Protein AF-A0AA44F718-F1 (afdb_monomer_lite)

Structure (mmCIF, N/CA/C/O backbone):
data_AF-A0AA44F718-F1
#
_entry.id   AF-A0AA44F718-F1
#
loop_
_atom_site.group_PDB
_atom_site.id
_atom_site.type_symbol
_atom_site.label_atom_id
_atom_site.label_alt_id
_atom_site.label_comp_id
_atom_site.label_asym_id
_atom_site.label_entity_id
_atom_site.label_seq_id
_atom_site.pdbx_PDB_ins_code
_atom_site.Cartn_x
_atom_site.Cartn_y
_atom_site.Cartn_z
_atom_site.occupancy
_atom_site.B_iso_or_equiv
_atom_site.auth_seq_id
_atom_site.auth_comp_id
_atom_site.auth_asym_id
_atom_site.auth_atom_id
_atom_site.pdbx_PDB_model_num
ATOM 1 N N . MET A 1 1 ? 58.057 -60.183 -57.163 1.00 52.88 1 MET A N 1
ATOM 2 C CA . MET A 1 1 ? 58.159 -59.423 -55.893 1.00 52.88 1 MET A CA 1
ATOM 3 C C . MET A 1 1 ? 57.718 -57.954 -55.967 1.00 52.88 1 MET A C 1
ATOM 5 O O . MET A 1 1 ? 57.651 -57.333 -54.921 1.00 52.88 1 MET A O 1
ATOM 9 N N . ILE A 1 2 ? 57.367 -57.388 -57.134 1.00 50.00 2 ILE A N 1
ATOM 10 C CA . ILE A 1 2 ? 56.887 -55.987 -57.242 1.00 50.00 2 ILE A CA 1
ATOM 11 C C . ILE A 1 2 ? 55.343 -55.889 -57.224 1.00 50.00 2 ILE A C 1
ATOM 13 O O . ILE A 1 2 ? 54.789 -54.853 -56.870 1.00 50.00 2 ILE A O 1
ATOM 17 N N . SER A 1 3 ? 54.633 -56.990 -57.502 1.00 46.38 3 SER A N 1
ATOM 18 C CA . SER A 1 3 ? 53.160 -57.013 -57.537 1.00 46.38 3 SER A CA 1
ATOM 19 C C . SER A 1 3 ? 52.497 -56.910 -56.154 1.00 46.38 3 SER A C 1
ATOM 21 O O . SER A 1 3 ? 51.424 -56.328 -56.045 1.00 46.38 3 SER A O 1
ATOM 23 N N . ASP A 1 4 ? 53.152 -57.383 -55.087 1.00 48.94 4 ASP A N 1
ATOM 24 C CA . ASP A 1 4 ? 52.598 -57.343 -53.719 1.00 48.94 4 ASP A CA 1
ATOM 25 C C . ASP A 1 4 ? 52.706 -55.964 -53.046 1.00 48.94 4 ASP A C 1
ATOM 27 O O . ASP A 1 4 ? 52.004 -55.673 -52.076 1.00 48.94 4 ASP A O 1
ATOM 31 N N . TYR A 1 5 ? 53.567 -55.077 -53.557 1.00 44.38 5 TYR A N 1
ATOM 32 C CA . TYR A 1 5 ? 53.759 -53.745 -52.975 1.00 44.38 5 TYR A CA 1
ATOM 33 C C . TYR A 1 5 ? 52.725 -52.725 -53.481 1.00 44.38 5 TYR A C 1
ATOM 35 O O . TYR A 1 5 ? 52.326 -51.821 -52.744 1.00 44.38 5 TYR A O 1
ATOM 43 N N . ILE A 1 6 ? 52.223 -52.902 -54.708 1.00 49.44 6 ILE A N 1
ATOM 44 C CA . ILE A 1 6 ? 51.235 -52.000 -55.324 1.00 49.44 6 ILE A CA 1
ATOM 45 C C . ILE A 1 6 ? 49.833 -52.228 -54.733 1.00 49.44 6 ILE A C 1
ATOM 47 O O . ILE A 1 6 ? 49.087 -51.270 -54.514 1.00 49.44 6 ILE A O 1
ATOM 51 N N . GLU A 1 7 ? 49.491 -53.465 -54.360 1.00 48.88 7 GLU A N 1
ATOM 52 C CA . GLU A 1 7 ? 48.188 -53.766 -53.752 1.00 48.88 7 GLU A CA 1
ATOM 53 C C . GLU A 1 7 ? 48.063 -53.231 -52.310 1.00 48.88 7 GLU A C 1
ATOM 55 O O . GLU A 1 7 ? 46.977 -52.838 -51.871 1.00 48.88 7 GLU A O 1
ATOM 60 N N . LYS A 1 8 ? 49.186 -53.115 -51.586 1.00 49.25 8 LYS A N 1
ATOM 61 C CA . LYS A 1 8 ? 49.237 -52.498 -50.249 1.00 49.25 8 LYS A CA 1
ATOM 62 C C . LYS A 1 8 ? 49.121 -50.968 -50.301 1.00 49.25 8 LYS A C 1
ATOM 64 O O . LYS A 1 8 ? 48.473 -50.381 -49.435 1.00 49.25 8 LYS A O 1
ATOM 69 N N . LEU A 1 9 ? 49.663 -50.327 -51.342 1.00 44.81 9 LEU A N 1
ATOM 70 C CA . LEU A 1 9 ? 49.563 -48.875 -51.553 1.00 44.81 9 LEU A CA 1
ATOM 71 C C . LEU A 1 9 ? 48.164 -48.430 -52.019 1.00 44.81 9 LEU A C 1
ATOM 73 O O . LEU A 1 9 ? 47.689 -47.379 -51.588 1.00 44.81 9 LEU A O 1
ATOM 77 N N . MET A 1 10 ? 47.439 -49.250 -52.789 1.00 45.00 10 MET A N 1
ATOM 78 C CA . MET A 1 10 ? 46.055 -48.934 -53.193 1.00 45.00 10 MET A CA 1
ATOM 79 C C . MET A 1 10 ? 44.999 -49.136 -52.089 1.00 45.00 10 MET A C 1
ATOM 81 O O . MET A 1 10 ? 43.896 -48.594 -52.188 1.00 45.00 10 MET A O 1
ATOM 85 N N . ARG A 1 11 ? 45.316 -49.843 -50.993 1.00 48.81 11 ARG A N 1
ATOM 86 C CA . ARG A 1 11 ? 44.441 -49.902 -49.800 1.00 48.81 11 ARG A CA 1
ATOM 87 C C . ARG A 1 11 ? 44.594 -48.682 -48.879 1.00 48.81 11 ARG A C 1
ATOM 89 O O . ARG A 1 11 ? 43.671 -48.386 -48.125 1.00 48.81 11 ARG A O 1
ATOM 96 N N . SER A 1 12 ? 45.695 -47.932 -48.984 1.00 46.41 12 SER A N 1
ATOM 97 C CA . SER A 1 12 ? 45.953 -46.721 -48.183 1.00 46.41 12 SER A CA 1
ATOM 98 C C . SER A 1 12 ? 45.190 -45.486 -48.695 1.00 46.41 12 SER A C 1
ATOM 100 O O . SER A 1 12 ? 44.714 -44.673 -47.906 1.00 46.41 12 SER A O 1
ATOM 102 N N . THR A 1 13 ? 44.950 -45.377 -50.005 1.00 47.47 13 THR A N 1
ATOM 103 C CA . THR A 1 13 ? 44.216 -44.241 -50.595 1.00 47.47 13 THR A CA 1
ATOM 104 C C . THR A 1 13 ? 42.699 -44.314 -50.390 1.00 47.47 13 THR A C 1
ATOM 106 O O . THR A 1 13 ? 42.052 -43.274 -50.253 1.00 47.47 13 THR A O 1
ATOM 109 N N . ARG A 1 14 ? 42.111 -45.516 -50.270 1.00 49.81 14 ARG A N 1
ATOM 110 C CA . ARG A 1 14 ? 40.686 -45.669 -49.900 1.00 49.81 14 ARG A CA 1
ATOM 111 C C . ARG A 1 14 ? 40.399 -45.284 -48.449 1.00 49.81 14 ARG A C 1
ATOM 113 O O . ARG A 1 14 ? 39.320 -44.758 -48.196 1.00 49.81 14 ARG A O 1
ATOM 120 N N . ALA A 1 15 ? 41.348 -45.490 -47.532 1.00 50.75 15 ALA A N 1
ATOM 121 C CA . ALA A 1 15 ? 41.211 -45.071 -46.135 1.00 50.75 15 ALA A CA 1
ATOM 122 C C . ALA A 1 15 ? 41.168 -43.536 -45.993 1.00 50.75 15 ALA A C 1
ATOM 124 O O . ALA A 1 15 ? 40.410 -43.007 -45.185 1.00 50.75 15 ALA A O 1
ATOM 125 N N . ASN A 1 16 ? 41.900 -42.805 -46.840 1.00 53.19 16 ASN A N 1
ATOM 126 C CA . ASN A 1 16 ? 41.889 -41.339 -46.831 1.00 53.19 16 ASN A CA 1
ATOM 127 C C . ASN A 1 16 ? 40.587 -40.747 -47.392 1.00 53.19 16 ASN A C 1
ATOM 129 O O . ASN A 1 16 ? 40.099 -39.740 -46.880 1.00 53.19 16 ASN A O 1
ATOM 133 N N . ALA A 1 17 ? 39.979 -41.388 -48.395 1.00 57.59 17 ALA A N 1
ATOM 134 C CA . ALA A 1 17 ? 38.707 -40.934 -48.957 1.00 57.59 17 ALA A CA 1
ATOM 135 C C . ALA A 1 17 ? 37.531 -41.124 -47.981 1.00 57.59 17 ALA A C 1
ATOM 137 O O . ALA A 1 17 ? 36.651 -40.266 -47.902 1.00 57.59 17 ALA A O 1
ATOM 138 N N . THR A 1 18 ? 37.511 -42.213 -47.206 1.00 58.50 18 THR A N 1
ATOM 139 C CA . THR A 1 18 ? 36.482 -42.441 -46.178 1.00 58.50 18 THR A CA 1
ATOM 140 C C . THR A 1 18 ? 36.640 -41.513 -44.976 1.00 58.50 18 THR A C 1
ATOM 142 O O . THR A 1 18 ? 35.631 -41.003 -44.489 1.00 58.50 18 THR A O 1
ATOM 145 N N . ILE A 1 19 ? 37.872 -41.221 -44.542 1.00 58.16 19 ILE A N 1
ATOM 146 C CA . ILE A 1 19 ? 38.139 -40.261 -43.457 1.00 58.16 19 ILE A CA 1
ATOM 147 C C . ILE A 1 19 ? 37.740 -38.837 -43.873 1.00 58.16 19 ILE A C 1
ATOM 149 O O . ILE A 1 19 ? 37.037 -38.163 -43.122 1.00 58.16 19 ILE A O 1
ATOM 153 N N . ALA A 1 20 ? 3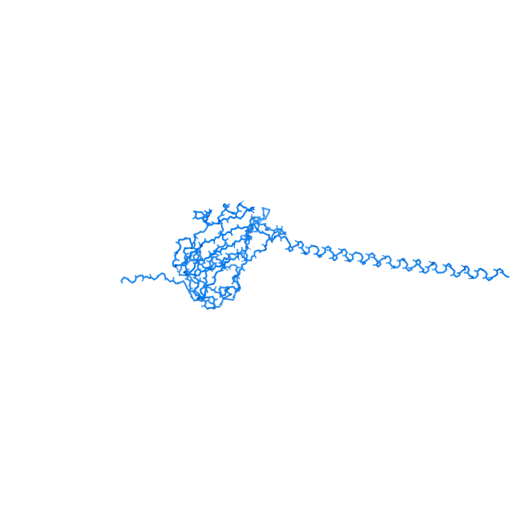8.089 -38.398 -45.088 1.00 60.34 20 ALA A N 1
ATOM 154 C CA . ALA A 1 20 ? 37.687 -37.084 -45.599 1.00 60.34 20 ALA A CA 1
ATOM 155 C C . ALA A 1 20 ? 36.156 -36.939 -45.693 1.00 60.34 20 ALA A C 1
ATOM 157 O O . ALA A 1 20 ? 35.597 -35.902 -45.328 1.00 60.34 20 ALA A O 1
ATOM 158 N N . LYS A 1 21 ? 35.456 -38.006 -46.103 1.00 64.12 21 LYS A N 1
ATOM 159 C CA . LYS A 1 21 ? 33.988 -38.027 -46.175 1.00 64.12 21 LYS A CA 1
ATOM 160 C C . LYS A 1 21 ? 33.345 -37.960 -44.783 1.00 64.12 21 LYS A C 1
ATOM 162 O O . LYS A 1 21 ? 32.369 -37.234 -44.605 1.00 64.12 21 LYS A O 1
ATOM 167 N N . LEU A 1 22 ? 33.925 -38.635 -43.788 1.00 58.09 22 LEU A N 1
ATOM 168 C CA . LEU A 1 22 ? 33.512 -38.556 -42.381 1.00 58.09 22 LEU A CA 1
ATOM 169 C C . LEU A 1 22 ? 33.722 -37.157 -41.788 1.00 58.09 22 LEU A C 1
ATOM 171 O O . LEU A 1 22 ? 32.810 -36.627 -41.160 1.00 58.09 22 LEU A O 1
ATOM 175 N N . ILE A 1 23 ? 34.871 -36.525 -42.039 1.00 59.72 23 ILE A N 1
ATOM 176 C CA . ILE A 1 23 ? 35.158 -35.161 -41.565 1.00 59.72 23 ILE A CA 1
ATOM 177 C C . ILE A 1 23 ? 34.168 -34.160 -42.181 1.00 59.72 23 ILE A C 1
ATOM 179 O O . ILE A 1 23 ? 33.537 -33.401 -41.444 1.00 59.72 23 ILE A O 1
ATOM 183 N N . SER A 1 24 ? 33.919 -34.245 -43.495 1.00 65.50 24 SER A N 1
ATOM 184 C CA . SER A 1 24 ? 32.945 -33.379 -44.183 1.00 65.50 24 SER A CA 1
ATOM 185 C C . SER A 1 24 ? 31.500 -33.548 -43.684 1.00 65.50 24 SER A C 1
ATOM 187 O O . SER A 1 24 ? 30.705 -32.613 -43.753 1.00 65.50 24 SER A O 1
ATOM 189 N N . ALA A 1 25 ? 31.150 -34.720 -43.140 1.00 66.00 25 ALA A N 1
ATOM 190 C CA . ALA A 1 25 ? 29.832 -34.985 -42.561 1.00 66.00 25 ALA A CA 1
ATOM 191 C C . ALA A 1 25 ? 29.707 -34.504 -41.101 1.00 66.00 25 ALA A C 1
ATOM 193 O O . ALA A 1 25 ? 28.606 -34.191 -40.643 1.00 66.00 25 ALA A O 1
ATOM 19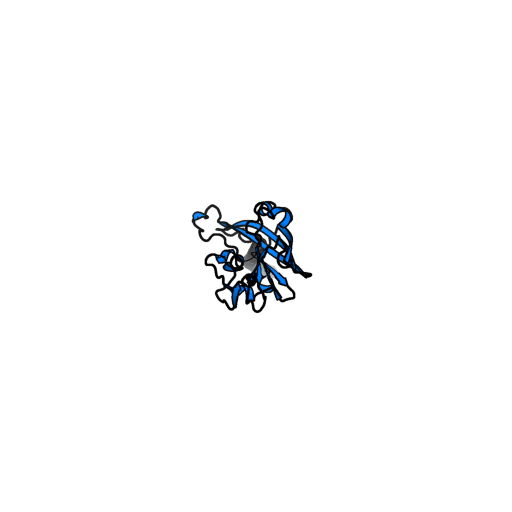4 N N . ILE A 1 26 ? 30.821 -34.418 -40.366 1.00 60.59 26 ILE A N 1
ATOM 195 C CA . ILE A 1 26 ? 30.858 -34.016 -38.952 1.00 60.59 26 ILE A CA 1
ATOM 196 C C . ILE A 1 26 ? 30.905 -32.487 -38.794 1.00 60.59 26 ILE A C 1
ATOM 198 O O . ILE A 1 26 ? 30.275 -31.949 -37.881 1.00 60.59 26 ILE A O 1
ATOM 202 N N . GLU A 1 27 ? 31.576 -31.762 -39.692 1.00 68.50 27 GLU A N 1
ATOM 203 C CA . GLU A 1 27 ? 31.629 -30.290 -39.678 1.00 68.50 27 GLU A CA 1
ATOM 204 C C . GLU A 1 27 ? 30.251 -29.596 -39.618 1.00 68.50 27 GLU A C 1
ATOM 206 O O . GLU A 1 27 ? 30.055 -28.753 -38.730 1.00 68.50 27 GLU A O 1
ATOM 211 N N . PRO A 1 28 ? 29.246 -29.951 -40.449 1.00 70.69 28 PRO A N 1
ATOM 212 C CA . PRO A 1 28 ? 27.923 -29.335 -40.361 1.00 70.69 28 PRO A CA 1
ATOM 213 C C . PRO A 1 28 ? 27.191 -29.703 -39.062 1.00 70.69 28 PRO A C 1
ATOM 215 O O . PRO A 1 28 ? 26.419 -28.892 -38.544 1.00 70.69 28 PRO A O 1
ATOM 218 N N . LEU A 1 29 ? 27.450 -30.883 -38.484 1.00 60.12 29 LEU A N 1
ATOM 219 C CA . LEU A 1 29 ? 26.890 -31.287 -37.188 1.00 60.12 29 LEU A CA 1
ATOM 220 C C . LEU A 1 29 ? 27.490 -30.469 -36.037 1.00 60.12 29 LEU A C 1
ATOM 222 O O . LEU A 1 29 ? 26.741 -29.956 -35.202 1.00 60.12 29 LEU A O 1
ATOM 226 N N . ILE A 1 30 ? 28.811 -30.268 -36.020 1.00 62.75 30 ILE A N 1
ATOM 227 C CA . ILE A 1 30 ? 29.494 -29.422 -35.029 1.00 62.75 30 ILE A CA 1
ATOM 228 C C . ILE A 1 30 ? 29.022 -27.968 -35.151 1.00 62.75 30 ILE A C 1
ATOM 230 O O . ILE A 1 30 ? 28.702 -27.340 -34.135 1.00 62.75 30 ILE A O 1
ATOM 234 N N . ALA A 1 31 ? 28.902 -27.441 -36.373 1.00 64.69 31 ALA A N 1
ATOM 235 C CA . ALA A 1 31 ? 28.378 -26.097 -36.615 1.00 64.69 31 ALA A CA 1
ATOM 236 C C . ALA A 1 31 ? 26.935 -25.946 -36.099 1.00 64.69 31 ALA A C 1
ATOM 238 O O . ALA A 1 31 ? 26.623 -24.970 -35.411 1.00 64.69 31 ALA A O 1
ATOM 239 N N . LYS A 1 32 ? 26.074 -26.945 -36.332 1.00 65.44 32 LYS A N 1
ATOM 240 C CA . LYS A 1 32 ? 24.676 -26.962 -35.866 1.00 65.44 32 LYS A CA 1
ATOM 241 C C . LYS A 1 32 ? 24.567 -27.057 -34.339 1.00 65.44 32 LYS A C 1
ATOM 243 O O . LYS A 1 32 ? 23.725 -26.381 -33.748 1.00 65.44 32 LYS A O 1
ATOM 248 N N . ILE A 1 33 ? 25.440 -27.824 -33.680 1.00 61.47 33 ILE A N 1
ATOM 249 C CA . ILE A 1 33 ? 25.517 -27.908 -32.209 1.00 61.47 33 ILE A CA 1
ATOM 250 C C . ILE A 1 33 ? 26.019 -26.584 -31.612 1.00 61.47 33 ILE A C 1
ATOM 252 O O . ILE A 1 33 ? 25.450 -26.097 -30.632 1.00 61.47 33 ILE A O 1
ATOM 256 N N . LYS A 1 34 ? 27.043 -25.962 -32.211 1.00 63.53 34 LYS A N 1
ATOM 257 C CA . LYS A 1 34 ? 27.592 -24.671 -31.762 1.00 63.53 34 LYS A CA 1
ATOM 258 C C . LYS A 1 34 ? 26.582 -23.535 -31.951 1.00 63.53 34 LYS A C 1
ATOM 260 O O . LYS A 1 34 ? 26.441 -22.701 -31.058 1.00 63.53 34 LYS A O 1
ATOM 265 N N . ALA A 1 35 ? 25.832 -23.540 -33.054 1.00 61.69 35 ALA A N 1
ATOM 266 C CA . ALA A 1 35 ? 24.738 -22.603 -33.307 1.00 61.69 35 ALA A CA 1
ATOM 267 C C . ALA A 1 35 ? 23.578 -22.786 -32.314 1.00 61.69 35 ALA A C 1
ATOM 269 O O . ALA A 1 35 ? 23.127 -21.803 -31.731 1.00 61.69 35 ALA A O 1
ATOM 270 N N . ARG A 1 36 ? 23.156 -24.031 -32.036 1.00 66.69 36 ARG A N 1
ATOM 271 C CA . ARG A 1 36 ? 22.129 -24.317 -31.017 1.00 66.69 36 ARG A CA 1
ATOM 272 C C . ARG A 1 36 ? 22.560 -23.872 -29.622 1.00 66.69 36 ARG A C 1
ATOM 274 O O . ARG A 1 36 ? 21.794 -23.186 -28.964 1.00 66.69 36 ARG A O 1
ATOM 281 N N . ARG A 1 37 ? 23.795 -24.171 -29.199 1.00 63.78 37 ARG A N 1
ATOM 282 C CA . ARG A 1 37 ? 24.325 -23.713 -27.898 1.00 63.78 37 ARG A CA 1
ATOM 283 C C . ARG A 1 37 ? 24.371 -22.189 -27.791 1.00 63.78 37 ARG A C 1
ATOM 285 O O . ARG A 1 37 ? 24.011 -21.654 -26.749 1.00 63.78 37 ARG A O 1
ATOM 292 N N . ARG A 1 38 ? 24.772 -21.490 -28.858 1.00 64.06 38 ARG A N 1
ATOM 293 C CA . ARG A 1 38 ? 24.758 -20.018 -28.903 1.00 64.06 38 ARG A CA 1
ATOM 294 C C . ARG A 1 38 ? 23.339 -19.462 -28.826 1.00 64.06 38 ARG A C 1
ATOM 296 O O . ARG A 1 38 ? 23.108 -18.534 -28.067 1.00 64.06 38 ARG A O 1
ATOM 303 N N . MET A 1 39 ? 22.392 -20.055 -29.549 1.00 63.75 39 MET A N 1
ATOM 304 C CA . MET A 1 39 ? 20.991 -19.637 -29.516 1.00 63.75 39 MET A CA 1
ATOM 305 C C . MET A 1 39 ? 20.365 -19.857 -28.133 1.00 63.75 39 MET A C 1
ATOM 307 O O . MET A 1 39 ? 19.735 -18.947 -27.607 1.00 63.75 39 MET A O 1
ATOM 311 N N . THR A 1 40 ? 20.598 -21.012 -27.499 1.00 68.31 40 THR A N 1
ATOM 312 C CA . THR A 1 40 ? 20.135 -21.274 -26.127 1.00 68.31 40 THR A CA 1
ATOM 313 C C . THR A 1 40 ? 20.761 -20.302 -25.129 1.00 68.31 40 THR A C 1
ATOM 315 O O . THR A 1 40 ? 20.047 -19.770 -24.289 1.00 68.31 40 THR A O 1
ATOM 318 N N . LEU A 1 41 ? 22.061 -20.006 -25.246 1.00 70.50 41 LEU A N 1
ATOM 319 C CA . LEU A 1 41 ? 22.730 -19.029 -24.382 1.00 70.50 41 LEU A CA 1
ATOM 320 C C . LEU A 1 41 ? 22.128 -17.624 -24.543 1.00 70.50 41 LEU A C 1
ATOM 322 O O . LEU A 1 41 ? 21.825 -16.982 -23.546 1.00 70.50 41 LEU A O 1
ATOM 326 N N . VAL A 1 42 ? 21.911 -17.165 -25.780 1.00 69.50 42 VAL A N 1
ATOM 327 C CA . VAL A 1 42 ? 21.305 -15.851 -26.062 1.00 69.50 42 VAL A CA 1
ATOM 328 C C . VAL A 1 42 ? 19.879 -15.771 -25.518 1.00 69.50 42 VAL A C 1
ATOM 330 O O . VAL A 1 42 ? 19.525 -14.764 -24.913 1.00 69.50 42 VAL A O 1
ATOM 333 N N . ILE A 1 43 ? 19.080 -16.833 -25.666 1.00 70.12 43 ILE A N 1
ATOM 334 C CA . ILE A 1 43 ? 17.725 -16.892 -25.101 1.00 70.12 43 ILE A CA 1
ATOM 335 C C . ILE A 1 43 ? 17.784 -16.849 -23.570 1.00 70.12 43 ILE A C 1
ATOM 337 O O . ILE A 1 43 ? 17.084 -16.042 -22.968 1.00 70.12 43 ILE A O 1
ATOM 341 N N . CYS A 1 44 ? 18.639 -17.650 -22.927 1.00 69.00 44 CYS A N 1
ATOM 342 C CA . CYS A 1 44 ? 18.764 -17.651 -21.468 1.00 69.00 44 CYS A CA 1
ATOM 343 C C . CYS A 1 44 ? 19.241 -16.297 -20.924 1.00 69.00 44 CYS A C 1
ATOM 345 O O . CYS A 1 44 ? 18.671 -15.798 -19.959 1.00 69.00 44 CYS A O 1
ATOM 347 N N . VAL A 1 45 ? 20.241 -15.675 -21.555 1.00 71.44 45 VAL A N 1
ATOM 348 C CA . VAL A 1 45 ? 20.725 -14.338 -21.173 1.00 71.44 45 VAL A CA 1
ATOM 349 C C . VAL A 1 45 ? 19.643 -13.282 -21.405 1.00 71.44 45 VAL A C 1
ATOM 351 O O . VAL A 1 45 ? 19.446 -12.428 -20.548 1.00 71.44 45 VAL A O 1
ATOM 354 N N . GLY A 1 46 ? 18.898 -13.362 -22.511 1.00 66.44 46 GLY A N 1
ATOM 355 C CA . GLY A 1 46 ? 17.785 -12.456 -22.799 1.00 66.44 46 GLY A CA 1
ATOM 356 C C . GLY A 1 46 ? 16.640 -12.579 -21.792 1.00 66.44 46 GLY A C 1
ATOM 357 O O . GLY A 1 46 ? 16.129 -11.565 -21.325 1.00 66.44 46 GLY A O 1
ATOM 358 N N . VAL A 1 47 ? 16.281 -13.804 -21.398 1.00 71.69 47 VAL A N 1
ATOM 359 C CA . VAL A 1 47 ? 15.275 -14.054 -20.355 1.00 71.69 47 VAL A CA 1
ATOM 360 C C . VAL A 1 47 ? 15.764 -13.514 -19.012 1.00 71.69 47 VAL A C 1
ATOM 362 O O . VAL A 1 47 ? 15.039 -12.763 -18.371 1.00 71.69 47 VAL A O 1
ATOM 365 N N . LEU A 1 48 ? 16.999 -13.815 -18.601 1.00 68.50 48 LEU A N 1
ATOM 366 C CA . LEU A 1 48 ? 17.559 -13.303 -17.344 1.00 68.50 48 LEU A CA 1
ATOM 367 C C . LEU A 1 48 ? 17.635 -11.771 -17.321 1.00 68.50 48 LEU A C 1
ATOM 369 O O . LEU A 1 48 ? 17.273 -11.164 -16.318 1.00 68.50 48 LEU A O 1
ATOM 373 N N . ALA A 1 49 ? 18.042 -11.139 -18.424 1.00 67.62 49 ALA A N 1
ATOM 374 C CA . ALA A 1 49 ? 18.069 -9.684 -18.544 1.00 67.62 49 ALA A CA 1
ATOM 375 C C . ALA A 1 49 ? 16.660 -9.076 -18.475 1.00 67.62 49 ALA A C 1
ATOM 377 O O . ALA A 1 49 ? 16.472 -8.054 -17.825 1.00 67.62 49 ALA A O 1
ATOM 378 N N . PHE A 1 50 ? 15.659 -9.719 -19.082 1.00 66.19 50 PHE A N 1
ATOM 379 C CA . PHE A 1 50 ? 14.266 -9.276 -19.001 1.00 66.19 50 PHE A CA 1
ATOM 380 C C . PHE A 1 50 ? 13.736 -9.275 -17.558 1.00 66.19 50 PHE A C 1
ATOM 382 O O . PHE A 1 50 ? 13.027 -8.348 -17.178 1.00 66.19 50 PHE A O 1
ATOM 389 N N . TRP A 1 51 ? 14.117 -10.269 -16.748 1.00 62.19 51 TRP A N 1
ATOM 390 C CA . TRP A 1 51 ? 13.755 -10.342 -15.325 1.00 62.19 51 TRP A CA 1
ATOM 391 C C . TRP A 1 51 ? 14.608 -9.446 -14.416 1.00 62.19 51 TRP A C 1
ATOM 393 O O . TRP A 1 51 ? 14.183 -9.124 -13.311 1.00 62.19 51 TRP A O 1
ATOM 403 N N . ALA A 1 52 ? 15.812 -9.066 -14.850 1.00 67.56 52 ALA A N 1
ATOM 404 C CA . ALA A 1 52 ? 16.712 -8.203 -14.085 1.00 67.56 52 ALA A CA 1
ATOM 405 C C . ALA A 1 52 ? 16.439 -6.704 -14.295 1.00 67.56 52 ALA A C 1
ATOM 407 O O . ALA A 1 52 ? 16.876 -5.881 -13.490 1.00 67.56 52 ALA A O 1
ATOM 408 N N . LEU A 1 53 ? 15.750 -6.336 -15.378 1.00 69.25 53 LEU A N 1
ATOM 409 C CA . LEU A 1 53 ? 15.382 -4.952 -15.651 1.00 69.25 53 LEU A CA 1
ATOM 410 C C . LEU A 1 53 ? 14.114 -4.565 -14.879 1.00 69.25 53 LEU A C 1
ATOM 412 O O . LEU A 1 53 ? 13.173 -5.358 -14.812 1.00 69.25 53 LEU A O 1
ATOM 416 N N . PRO A 1 54 ? 14.029 -3.323 -14.368 1.00 66.88 54 PRO A N 1
ATOM 417 C CA . PRO A 1 54 ? 12.798 -2.815 -13.789 1.00 66.88 54 PRO A CA 1
ATOM 418 C C . PRO A 1 54 ? 11.597 -2.993 -14.723 1.00 66.88 54 PRO A C 1
ATOM 420 O O . PRO A 1 54 ? 11.737 -2.822 -15.946 1.00 66.88 54 PRO A O 1
ATOM 423 N N . PRO A 1 55 ? 10.396 -3.273 -14.191 1.00 66.50 55 PRO A N 1
ATOM 424 C CA . PRO A 1 55 ? 9.208 -3.360 -15.022 1.00 66.50 55 PRO A CA 1
ATOM 425 C C . PRO A 1 55 ? 8.988 -2.065 -15.803 1.00 66.50 55 PRO A C 1
ATOM 427 O O . PRO A 1 55 ? 9.305 -0.968 -15.356 1.00 66.50 55 PRO A O 1
ATOM 430 N N . ASN A 1 56 ? 8.410 -2.184 -16.993 1.00 67.94 56 ASN A N 1
ATOM 431 C CA . ASN A 1 56 ? 8.186 -1.082 -17.934 1.00 67.94 56 ASN A CA 1
ATOM 432 C C . ASN A 1 56 ? 9.453 -0.441 -18.533 1.00 67.94 56 ASN A C 1
ATOM 434 O O . ASN A 1 56 ? 9.319 0.453 -19.365 1.00 67.94 56 ASN A O 1
ATOM 438 N N . THR A 1 57 ? 10.669 -0.909 -18.217 1.00 70.44 57 THR A N 1
ATOM 439 C CA . THR A 1 57 ? 11.888 -0.444 -18.917 1.00 70.44 57 THR A CA 1
ATOM 440 C C . THR A 1 57 ? 11.800 -0.714 -20.422 1.00 70.44 57 THR A C 1
ATOM 442 O O . THR A 1 57 ? 12.145 0.141 -21.238 1.00 70.44 57 THR A O 1
ATOM 445 N N . LEU A 1 58 ? 11.268 -1.886 -20.782 1.00 76.31 58 LEU A N 1
ATOM 446 C CA . LEU A 1 58 ? 11.084 -2.343 -22.162 1.00 76.31 58 LEU A CA 1
ATOM 447 C C . LEU A 1 58 ? 9.641 -2.180 -22.674 1.00 76.31 58 LEU A C 1
ATOM 449 O O . LEU A 1 58 ? 9.334 -2.642 -23.771 1.00 76.31 58 LEU A O 1
ATOM 453 N N . ASP A 1 59 ? 8.748 -1.545 -21.906 1.00 80.69 59 ASP A N 1
ATOM 454 C CA . ASP A 1 59 ? 7.381 -1.297 -22.369 1.00 80.69 59 ASP A CA 1
ATOM 455 C C . ASP A 1 59 ? 7.390 -0.170 -23.426 1.00 80.69 59 ASP A C 1
ATOM 457 O O . ASP A 1 59 ? 7.966 0.905 -23.187 1.00 80.69 59 ASP A O 1
ATOM 461 N N . PRO A 1 60 ? 6.799 -0.398 -24.615 1.00 82.50 60 PRO A N 1
ATOM 462 C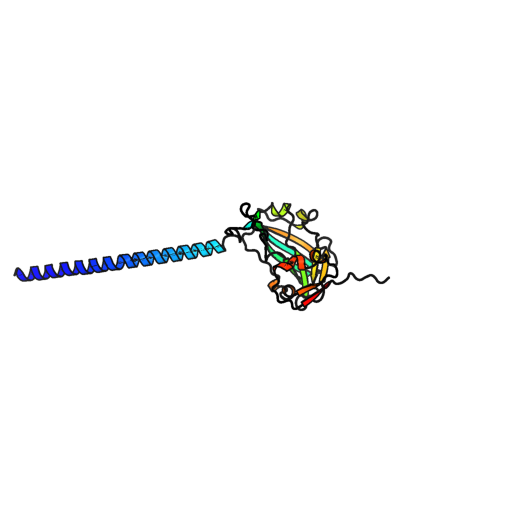 CA . PRO A 1 60 ? 6.820 0.584 -25.693 1.00 82.50 60 PRO A CA 1
ATOM 463 C C . PRO A 1 60 ? 5.965 1.815 -25.372 1.00 82.50 60 PRO A C 1
ATOM 465 O O . PRO A 1 60 ? 6.265 2.905 -25.854 1.00 82.50 60 PRO A O 1
ATOM 468 N N . PHE A 1 61 ? 4.936 1.685 -24.535 1.00 88.00 61 PHE A N 1
ATOM 469 C CA . PHE A 1 61 ? 3.976 2.749 -24.248 1.00 88.00 61 PHE A CA 1
ATOM 470 C C . PHE A 1 61 ? 4.231 3.441 -22.912 1.00 88.00 61 PHE A C 1
ATOM 472 O O . PHE A 1 61 ? 3.994 4.644 -22.780 1.00 88.00 61 PHE A O 1
ATOM 479 N N . CYS A 1 62 ? 4.738 2.701 -21.935 1.00 88.19 62 CYS A N 1
ATOM 480 C CA . CYS A 1 62 ? 4.956 3.152 -20.574 1.00 88.19 62 CYS A CA 1
ATOM 481 C C . CYS A 1 62 ? 6.444 3.275 -20.254 1.00 88.19 62 CYS A C 1
ATOM 483 O O . CYS A 1 62 ? 7.284 2.511 -20.717 1.00 88.19 62 CYS A O 1
ATOM 485 N N . THR A 1 63 ? 6.770 4.259 -19.428 1.00 88.75 63 THR A N 1
ATOM 486 C CA . THR A 1 63 ? 8.063 4.354 -18.753 1.00 88.75 63 THR A CA 1
ATOM 487 C C . THR A 1 63 ? 7.811 4.632 -17.279 1.00 88.75 63 THR A C 1
ATOM 489 O O . THR A 1 63 ? 6.757 5.159 -16.905 1.00 88.75 63 THR A O 1
ATOM 492 N N . TYR A 1 64 ? 8.750 4.271 -16.415 1.00 86.25 64 TYR A N 1
ATOM 493 C CA . TYR A 1 64 ? 8.654 4.635 -15.009 1.00 86.25 64 TYR A CA 1
ATOM 494 C C . TYR A 1 64 ? 9.165 6.063 -14.780 1.00 86.25 64 TYR A C 1
ATOM 496 O O . TYR A 1 64 ? 9.953 6.603 -15.557 1.00 86.25 64 TYR A O 1
ATOM 504 N N . ARG A 1 65 ? 8.643 6.701 -13.735 1.00 86.62 65 ARG A N 1
ATOM 505 C CA . ARG A 1 65 ? 9.066 8.008 -13.225 1.00 86.62 65 ARG A CA 1
ATOM 506 C C . ARG A 1 65 ? 9.911 7.849 -11.966 1.00 86.62 65 ARG A C 1
ATOM 508 O O . ARG A 1 65 ? 10.892 8.558 -11.806 1.00 86.62 65 ARG A O 1
ATOM 515 N N . SER A 1 66 ? 9.504 6.944 -11.084 1.00 89.44 66 SER A N 1
ATOM 516 C CA . SER A 1 66 ? 10.184 6.646 -9.828 1.00 89.44 66 SER A CA 1
ATOM 517 C C . SER A 1 66 ? 9.900 5.202 -9.431 1.00 89.44 66 SER A C 1
ATOM 519 O O . SER A 1 66 ? 8.845 4.649 -9.764 1.00 89.44 66 SER A O 1
ATOM 521 N N . GLN A 1 67 ? 10.855 4.598 -8.730 1.00 91.56 67 GLN A N 1
ATOM 522 C CA . GLN A 1 67 ? 10.751 3.245 -8.211 1.00 91.56 67 GLN A CA 1
ATOM 523 C C . GLN A 1 67 ? 11.420 3.187 -6.844 1.00 91.56 67 GLN A C 1
ATOM 525 O O . GLN A 1 67 ? 12.578 3.578 -6.693 1.00 91.56 67 GLN A O 1
ATOM 530 N N . TYR A 1 68 ? 10.673 2.749 -5.838 1.00 94.12 68 TYR A N 1
ATOM 531 C CA . TYR A 1 68 ? 11.140 2.765 -4.459 1.00 94.12 68 TYR A CA 1
ATOM 532 C C . TYR A 1 68 ? 10.532 1.623 -3.648 1.00 94.12 68 TYR A C 1
ATOM 534 O O . TYR A 1 68 ? 9.407 1.181 -3.892 1.00 94.12 68 TYR A O 1
ATOM 542 N N . ARG A 1 69 ? 11.303 1.136 -2.679 1.00 96.06 69 ARG A N 1
ATOM 543 C CA . ARG A 1 69 ? 10.826 0.308 -1.576 1.00 96.06 69 ARG A CA 1
ATOM 544 C C . ARG A 1 69 ? 10.393 1.242 -0.457 1.00 96.06 69 ARG A C 1
ATOM 546 O O . ARG A 1 69 ? 11.118 2.177 -0.129 1.00 96.06 69 ARG A O 1
ATOM 553 N N . LEU A 1 70 ? 9.223 0.994 0.100 1.00 97.31 70 LEU A N 1
ATOM 554 C CA . LEU A 1 70 ? 8.669 1.742 1.211 1.00 97.31 70 LEU A CA 1
ATOM 555 C C . LEU A 1 70 ? 8.516 0.783 2.389 1.00 97.31 70 LEU A C 1
ATOM 557 O O . LEU A 1 70 ? 7.727 -0.158 2.316 1.00 97.31 70 LEU A O 1
ATOM 561 N N . ASP A 1 71 ? 9.294 1.018 3.437 1.00 98.00 71 ASP A N 1
ATOM 562 C CA . ASP A 1 71 ? 9.251 0.264 4.686 1.00 98.00 71 ASP A CA 1
ATOM 563 C C . ASP A 1 71 ? 8.539 1.120 5.728 1.00 98.00 71 ASP A C 1
ATOM 565 O O . ASP A 1 71 ? 8.979 2.233 6.023 1.00 98.00 71 ASP A O 1
ATOM 569 N N . ALA A 1 72 ? 7.430 0.630 6.267 1.00 98.00 72 ALA A N 1
ATOM 570 C CA . ALA A 1 72 ? 6.612 1.379 7.203 1.00 98.00 72 ALA A CA 1
ATOM 571 C C . ALA A 1 72 ? 6.354 0.586 8.480 1.00 98.00 72 ALA A C 1
ATOM 573 O O . ALA A 1 72 ? 6.206 -0.636 8.453 1.00 98.00 72 ALA A O 1
ATOM 574 N N . VAL A 1 73 ? 6.277 1.311 9.594 1.00 98.25 73 VAL A N 1
ATOM 575 C CA . VAL A 1 73 ? 5.939 0.773 10.909 1.00 98.25 73 VAL A CA 1
ATOM 576 C C . VAL A 1 73 ? 4.750 1.549 11.461 1.00 98.25 73 VAL A C 1
ATOM 578 O O . VAL A 1 73 ? 4.789 2.779 11.571 1.00 98.25 73 VAL A O 1
ATOM 581 N N . LEU A 1 74 ? 3.695 0.818 11.798 1.00 97.62 74 LEU A N 1
ATOM 582 C CA . LEU A 1 74 ? 2.454 1.314 12.369 1.00 97.62 74 LEU A CA 1
ATOM 583 C C . LEU A 1 74 ? 2.349 0.837 13.817 1.00 97.62 74 LEU A C 1
ATOM 585 O O . LEU A 1 74 ? 2.431 -0.356 14.087 1.00 97.62 74 LEU A O 1
ATOM 589 N N . GLN A 1 75 ? 2.153 1.763 14.742 1.00 97.50 75 GLN A N 1
ATOM 590 C CA . GLN A 1 75 ? 1.824 1.457 16.124 1.00 97.50 75 GLN A CA 1
ATOM 591 C C . GLN A 1 75 ? 0.305 1.377 16.280 1.00 97.50 75 GLN A C 1
ATOM 593 O O . GLN A 1 75 ? -0.390 2.295 15.850 1.00 97.50 75 GLN A O 1
ATOM 598 N N . VAL A 1 76 ? -0.192 0.301 16.889 1.00 96.62 76 VAL A N 1
ATOM 599 C CA . VAL A 1 76 ? -1.609 0.061 17.202 1.00 96.62 76 VAL A CA 1
ATOM 600 C C . VAL A 1 76 ? -1.706 -0.306 18.684 1.00 96.62 76 VAL A C 1
ATOM 602 O O . VAL A 1 76 ? -1.439 -1.441 19.077 1.00 96.62 76 VAL A O 1
ATOM 605 N N . GLY A 1 77 ? -2.023 0.665 19.538 1.00 94.06 77 GLY A N 1
ATOM 606 C CA . GLY A 1 77 ? -1.902 0.526 20.989 1.00 94.06 77 GLY A CA 1
ATOM 607 C C . GLY A 1 77 ? -0.468 0.154 21.390 1.00 94.06 77 GLY A C 1
ATOM 608 O O . GLY A 1 77 ? 0.467 0.936 21.202 1.00 94.06 77 GLY A O 1
ATOM 609 N N . ASN A 1 78 ? -0.294 -1.066 21.904 1.00 94.94 78 ASN A N 1
ATOM 610 C CA . ASN A 1 78 ? 1.007 -1.615 22.312 1.00 94.94 78 ASN A CA 1
ATOM 611 C C . ASN A 1 78 ? 1.669 -2.497 21.236 1.00 94.94 78 ASN A C 1
ATOM 613 O O . ASN A 1 78 ? 2.743 -3.048 21.470 1.00 94.94 78 ASN A O 1
ATOM 617 N N . GLU A 1 79 ? 1.034 -2.663 20.076 1.00 97.56 79 GLU A N 1
ATOM 618 C CA . GLU A 1 79 ? 1.528 -3.486 18.975 1.00 97.56 79 GLU A CA 1
ATOM 619 C C . GLU A 1 79 ? 2.293 -2.632 17.952 1.00 97.56 79 GLU A C 1
ATOM 621 O O . GLU A 1 79 ? 1.864 -1.531 17.606 1.00 97.56 79 GLU A O 1
ATOM 626 N N . LEU A 1 80 ? 3.418 -3.147 17.444 1.00 98.00 80 LEU A N 1
ATOM 627 C CA . LEU A 1 80 ? 4.149 -2.567 16.316 1.00 98.00 80 LEU A CA 1
ATOM 628 C C . LEU A 1 80 ? 4.026 -3.488 15.107 1.00 98.00 80 LEU A C 1
ATOM 630 O O . LEU A 1 80 ? 4.509 -4.619 15.113 1.00 98.00 80 LEU A O 1
ATOM 634 N N . LEU A 1 81 ? 3.407 -2.973 14.055 1.00 98.00 81 LEU A N 1
ATOM 635 C CA . LEU A 1 81 ? 3.173 -3.667 12.802 1.00 98.00 81 LEU A CA 1
ATOM 636 C C . LEU A 1 81 ? 4.118 -3.128 11.739 1.00 98.00 81 LEU A C 1
ATOM 638 O O . LEU A 1 81 ? 4.196 -1.920 11.540 1.00 98.00 81 LEU A O 1
ATOM 642 N N . ALA A 1 82 ? 4.804 -4.011 11.023 1.00 98.12 82 ALA A N 1
ATOM 643 C CA . ALA A 1 82 ? 5.660 -3.636 9.904 1.00 98.12 82 ALA A CA 1
ATOM 644 C C . ALA A 1 82 ? 5.029 -4.064 8.577 1.00 98.12 82 ALA A C 1
ATOM 646 O O . ALA A 1 82 ? 4.408 -5.122 8.493 1.00 98.12 82 ALA A O 1
ATOM 647 N N . SER A 1 83 ? 5.209 -3.252 7.540 1.00 98.06 83 SER A N 1
ATOM 648 C CA . SER A 1 83 ? 4.815 -3.582 6.171 1.00 98.06 83 SER A CA 1
ATOM 649 C C . SER A 1 83 ? 5.836 -3.010 5.197 1.00 98.06 83 SER A C 1
ATOM 651 O O . SER A 1 83 ? 6.356 -1.909 5.397 1.00 98.06 83 SER A O 1
ATOM 653 N N . THR A 1 84 ? 6.109 -3.762 4.134 1.00 98.00 84 THR A N 1
ATOM 654 C CA . THR A 1 84 ? 7.014 -3.358 3.060 1.00 98.00 84 THR A CA 1
ATOM 655 C C . THR A 1 84 ? 6.280 -3.440 1.735 1.00 98.00 84 THR A C 1
ATOM 657 O O . THR A 1 84 ? 5.656 -4.450 1.410 1.00 98.00 84 THR A O 1
ATOM 660 N N . VAL A 1 85 ? 6.402 -2.386 0.934 1.00 97.00 85 VAL A N 1
ATOM 661 C CA . VAL A 1 85 ? 5.813 -2.319 -0.401 1.00 97.00 85 VAL A CA 1
ATOM 662 C C . VAL A 1 85 ? 6.835 -1.830 -1.420 1.00 97.00 85 VAL A C 1
ATOM 664 O O . VAL A 1 85 ? 7.630 -0.933 -1.150 1.00 97.00 85 VAL A O 1
ATOM 667 N N . PHE A 1 86 ? 6.809 -2.411 -2.614 1.00 95.38 86 PHE A N 1
ATOM 668 C CA . PHE A 1 86 ? 7.609 -1.971 -3.751 1.00 95.38 86 PHE A CA 1
ATOM 669 C C . PHE A 1 86 ? 6.703 -1.213 -4.714 1.00 95.38 86 PHE A C 1
ATOM 671 O O . PHE A 1 86 ? 5.710 -1.750 -5.211 1.00 95.38 86 PHE A O 1
ATOM 678 N N . VAL A 1 87 ? 7.032 0.048 -4.970 1.00 93.56 87 VAL A N 1
ATOM 679 C CA . VAL A 1 87 ? 6.218 0.967 -5.766 1.00 93.56 87 VAL A CA 1
ATOM 680 C C . VAL A 1 87 ? 6.955 1.323 -7.047 1.00 93.56 87 VAL A C 1
ATOM 682 O O . VAL A 1 87 ? 8.161 1.557 -7.027 1.00 93.56 87 VAL A O 1
ATOM 685 N N . GLN A 1 88 ? 6.221 1.418 -8.158 1.00 91.38 88 GLN A N 1
ATOM 686 C CA . GLN A 1 88 ? 6.743 1.997 -9.394 1.00 91.38 88 GLN A CA 1
ATOM 687 C C . GLN A 1 88 ? 5.716 2.904 -10.057 1.00 91.38 88 GLN A C 1
ATOM 689 O O . GLN A 1 88 ? 4.804 2.454 -10.762 1.00 91.38 88 GLN A O 1
ATOM 694 N N . LYS A 1 89 ? 5.932 4.209 -9.928 1.00 89.75 89 LYS A N 1
ATOM 695 C CA . LYS A 1 89 ? 5.126 5.197 -10.634 1.00 89.75 89 LYS A CA 1
ATOM 696 C C . LYS A 1 89 ? 5.480 5.163 -12.107 1.00 89.75 89 LYS A C 1
ATOM 698 O O . LYS A 1 89 ? 6.641 5.305 -12.474 1.00 89.75 89 LYS A O 1
ATOM 703 N N . SER A 1 90 ? 4.475 4.985 -12.956 1.00 89.38 90 SER A N 1
ATOM 704 C CA . SER A 1 90 ? 4.644 4.920 -14.407 1.00 89.38 90 SER A CA 1
ATOM 705 C C . SER A 1 90 ? 3.827 6.003 -15.099 1.00 89.38 90 SER A C 1
ATOM 707 O O . SER A 1 90 ? 2.796 6.437 -14.590 1.00 89.38 90 SER A O 1
ATOM 709 N N . HIS A 1 91 ? 4.295 6.448 -16.259 1.00 89.12 91 HIS A N 1
ATOM 710 C CA . HIS A 1 91 ? 3.599 7.400 -17.114 1.00 89.12 91 HIS A CA 1
ATOM 711 C C . HIS A 1 91 ? 3.787 7.028 -18.584 1.00 89.12 91 HIS A C 1
ATOM 713 O O . HIS A 1 91 ? 4.729 6.318 -18.946 1.00 89.12 91 HIS A O 1
ATOM 719 N N . SER A 1 92 ? 2.870 7.496 -19.429 1.00 90.50 92 SER A N 1
ATOM 720 C CA . SER A 1 92 ? 2.949 7.268 -20.869 1.00 90.50 92 SER A CA 1
ATOM 721 C C . SER A 1 92 ? 4.181 7.963 -21.435 1.00 90.50 92 SER A C 1
ATOM 723 O O . SER A 1 92 ? 4.455 9.122 -21.110 1.00 90.50 92 SER A O 1
ATOM 725 N N . ARG A 1 93 ? 4.912 7.282 -22.318 1.00 88.44 93 ARG A N 1
ATOM 726 C CA . ARG A 1 93 ? 6.009 7.904 -23.062 1.00 88.44 93 ARG A CA 1
ATOM 727 C C . ARG A 1 93 ? 5.463 9.049 -23.911 1.00 88.44 93 ARG A C 1
ATOM 729 O O . ARG A 1 93 ? 4.357 8.975 -24.442 1.00 88.44 93 ARG A O 1
ATOM 736 N N . ARG A 1 94 ? 6.268 10.100 -24.079 1.00 88.44 94 ARG A N 1
ATOM 737 C CA . ARG A 1 94 ? 5.858 11.345 -24.754 1.00 88.44 94 ARG A CA 1
ATOM 738 C C . ARG A 1 94 ? 5.267 11.124 -26.151 1.00 88.44 94 ARG A C 1
ATOM 740 O O . ARG A 1 94 ? 4.350 11.837 -26.526 1.00 88.44 94 ARG A O 1
ATOM 747 N N . TRP A 1 95 ? 5.774 10.144 -26.897 1.00 86.81 95 TRP A N 1
ATOM 748 C CA . TRP A 1 95 ? 5.344 9.867 -28.269 1.00 86.81 95 TRP A CA 1
ATOM 749 C C . TRP A 1 95 ? 3.952 9.213 -28.372 1.00 86.81 95 TRP A C 1
ATOM 751 O O . TRP A 1 95 ? 3.317 9.328 -29.413 1.00 86.81 95 TRP A O 1
ATOM 761 N N . VAL A 1 96 ? 3.452 8.588 -27.296 1.00 87.69 96 VAL A N 1
ATOM 762 C CA . VAL A 1 96 ? 2.103 7.984 -27.226 1.00 87.69 96 VAL A CA 1
ATOM 763 C C . VAL A 1 96 ? 1.196 8.618 -26.184 1.00 87.69 96 VAL A C 1
ATOM 765 O O . VAL A 1 96 ? 0.086 8.135 -25.979 1.00 87.69 96 VAL A O 1
ATOM 768 N N . SER A 1 97 ? 1.616 9.675 -25.490 1.00 84.06 97 SER A N 1
ATOM 769 C CA . SER A 1 97 ? 0.829 10.227 -24.379 1.00 84.06 97 SER A CA 1
ATOM 770 C C . SER A 1 97 ? -0.576 10.673 -24.800 1.00 84.06 97 SER A C 1
ATOM 772 O O . SER A 1 97 ? -1.501 10.568 -24.004 1.00 84.06 97 SER A O 1
ATOM 774 N N . GLN A 1 98 ? -0.749 11.094 -26.057 1.00 84.62 98 GLN A N 1
ATOM 775 C CA . GLN A 1 98 ? -2.050 11.449 -26.635 1.00 84.62 98 GLN A CA 1
ATOM 776 C C . GLN A 1 98 ? -2.900 10.231 -27.041 1.00 84.62 98 GLN A C 1
ATOM 778 O O . GLN A 1 98 ? -4.118 10.339 -27.119 1.00 84.62 98 GLN A O 1
ATOM 783 N N . MET A 1 99 ? -2.275 9.076 -27.291 1.00 86.00 99 MET A N 1
ATOM 784 C CA . MET A 1 99 ? -2.947 7.848 -27.743 1.00 86.00 99 MET A CA 1
ATOM 785 C C . MET A 1 99 ? -3.247 6.889 -26.584 1.00 86.00 99 MET A C 1
ATOM 787 O O . MET A 1 99 ? -4.234 6.161 -26.615 1.00 86.00 99 MET A O 1
ATOM 791 N N . ASN A 1 100 ? -2.421 6.900 -25.536 1.00 83.56 100 ASN A N 1
ATOM 792 C CA . ASN A 1 100 ? -2.596 6.071 -24.348 1.00 83.56 100 ASN A CA 1
ATOM 793 C C . ASN A 1 100 ? -3.459 6.787 -23.295 1.00 83.56 100 ASN A C 1
ATOM 795 O O . ASN A 1 100 ? -2.984 7.111 -22.202 1.00 83.56 100 ASN A O 1
ATOM 799 N N . SER A 1 101 ? -4.725 7.047 -23.635 1.00 69.19 101 SER A N 1
ATOM 800 C CA . SER A 1 101 ? -5.693 7.738 -22.766 1.00 69.19 101 SER A CA 1
ATOM 801 C C . SER A 1 101 ? -6.003 6.972 -21.473 1.00 69.19 101 SER A C 1
ATOM 803 O O . SER A 1 101 ? -6.315 7.583 -20.454 1.00 69.19 101 SER A O 1
ATOM 805 N N . ALA A 1 102 ? -5.855 5.643 -21.484 1.00 71.25 102 ALA A N 1
ATOM 806 C CA . ALA A 1 102 ? -5.991 4.790 -20.302 1.00 71.25 102 ALA A CA 1
ATOM 807 C C . ALA A 1 102 ? -4.810 4.921 -19.315 1.00 71.25 102 ALA A C 1
ATOM 809 O O . ALA A 1 102 ? -4.928 4.519 -18.154 1.00 71.25 102 ALA A O 1
ATOM 810 N N . GLY A 1 103 ? -3.691 5.506 -19.759 1.00 81.75 103 GLY A N 1
ATOM 811 C CA . GLY A 1 103 ? -2.495 5.746 -18.960 1.00 81.75 103 GLY A CA 1
ATOM 812 C C . GLY A 1 103 ? -1.729 4.478 -18.569 1.00 81.75 103 GLY A C 1
ATOM 813 O O . GLY A 1 103 ? -2.038 3.360 -18.975 1.00 81.75 103 GLY A O 1
ATOM 814 N N . CYS A 1 104 ? -0.692 4.660 -17.752 1.00 86.12 104 CYS A N 1
ATOM 815 C CA . CYS A 1 104 ? 0.143 3.572 -17.242 1.00 86.12 104 CYS A CA 1
ATOM 816 C C . CYS A 1 104 ? -0.280 3.219 -15.818 1.00 86.12 104 CYS A C 1
ATOM 818 O O . CYS A 1 104 ? 0.171 3.823 -14.844 1.00 86.12 104 CYS A O 1
ATOM 820 N N . VAL A 1 105 ? -1.195 2.258 -15.700 1.00 81.88 105 VAL A N 1
ATOM 821 C CA . VAL A 1 105 ? -1.817 1.912 -14.419 1.00 81.88 105 VAL A CA 1
ATOM 822 C C . VAL A 1 105 ? -1.024 0.822 -13.700 1.00 81.88 105 VAL A C 1
ATOM 824 O O . VAL A 1 105 ? -0.871 -0.293 -14.191 1.00 81.88 105 VAL A O 1
ATOM 827 N N . GLN A 1 106 ? -0.586 1.121 -12.480 1.00 84.56 106 GLN A N 1
ATOM 828 C CA . GLN A 1 106 ? 0.053 0.156 -11.586 1.00 84.56 106 GLN A CA 1
ATOM 829 C C . GLN A 1 106 ? -1.015 -0.729 -10.910 1.00 84.56 106 GLN A C 1
ATOM 831 O O . GLN A 1 106 ? -2.001 -0.210 -10.376 1.00 84.56 106 GLN A O 1
ATOM 836 N N . ARG A 1 107 ? -0.851 -2.059 -10.933 1.00 85.62 107 ARG A N 1
ATOM 837 C CA . ARG A 1 107 ? -1.759 -2.996 -10.236 1.00 85.62 107 ARG A CA 1
ATOM 838 C C . ARG A 1 107 ? -1.324 -3.256 -8.793 1.00 85.62 107 ARG A C 1
ATOM 840 O O . ARG A 1 107 ? -2.135 -3.106 -7.893 1.00 85.62 107 ARG A O 1
ATOM 847 N N . TYR A 1 108 ? -0.062 -3.602 -8.582 1.00 91.12 108 TYR A N 1
ATOM 848 C CA . TYR A 1 108 ? 0.515 -3.928 -7.270 1.00 91.12 108 TYR A CA 1
ATOM 849 C C . TYR A 1 108 ? 1.226 -2.734 -6.651 1.00 91.12 108 TYR A C 1
ATOM 851 O O . TYR A 1 108 ? 1.431 -1.743 -7.338 1.00 91.12 108 TYR A O 1
ATOM 859 N N . GLY A 1 109 ? 1.645 -2.814 -5.394 1.00 92.25 109 GLY A N 1
ATOM 860 C CA . GLY A 1 109 ? 2.506 -1.796 -4.798 1.00 92.25 109 GLY A CA 1
ATOM 861 C C . GLY A 1 109 ? 1.768 -0.513 -4.417 1.00 92.25 109 GLY A C 1
ATOM 862 O O . GLY A 1 109 ? 2.358 0.565 -4.431 1.00 92.25 109 GLY A O 1
ATOM 863 N N . LYS A 1 110 ? 0.454 -0.603 -4.180 1.00 92.75 110 LYS A N 1
ATOM 864 C CA . LYS A 1 110 ? -0.428 0.543 -3.879 1.00 92.75 110 LYS A CA 1
ATOM 865 C C . LYS A 1 110 ? -0.806 0.659 -2.407 1.00 92.75 110 LYS A C 1
ATOM 867 O O . LYS A 1 110 ? -1.197 1.734 -1.959 1.00 92.75 110 LYS A O 1
ATOM 872 N N . ALA A 1 111 ? -0.716 -0.451 -1.685 1.00 94.50 111 ALA A N 1
ATOM 873 C CA . ALA A 1 111 ? -1.131 -0.561 -0.301 1.00 94.50 111 ALA A CA 1
ATOM 874 C C . ALA A 1 111 ? 0.071 -0.958 0.548 1.00 94.50 111 ALA A C 1
ATOM 876 O O . ALA A 1 111 ? 0.715 -1.963 0.257 1.00 94.50 111 ALA A O 1
ATOM 877 N N . LEU A 1 112 ? 0.321 -0.200 1.605 1.00 96.88 112 LEU A N 1
ATOM 878 C CA . LEU A 1 112 ? 0.893 -0.763 2.817 1.00 96.88 112 LEU A CA 1
ATOM 879 C C . LEU A 1 112 ? -0.249 -1.435 3.569 1.00 96.88 112 LEU A C 1
ATOM 881 O O . LEU A 1 112 ? -1.279 -0.796 3.816 1.00 96.88 112 LEU A O 1
ATOM 885 N N . SER A 1 113 ? -0.083 -2.715 3.878 1.00 97.19 113 SER A N 1
ATOM 886 C CA . SER A 1 113 ? -1.091 -3.492 4.584 1.00 97.19 113 SER A CA 1
ATOM 887 C C . SER A 1 113 ? -0.525 -4.017 5.892 1.00 97.19 113 SER A C 1
ATOM 889 O O . SER A 1 113 ? 0.555 -4.598 5.925 1.00 97.19 113 SER A O 1
ATOM 891 N N . PHE A 1 114 ? -1.248 -3.776 6.978 1.00 97.69 114 PHE A N 1
ATOM 892 C CA . PHE A 1 114 ? -0.865 -4.211 8.315 1.00 97.69 114 PHE A CA 1
ATOM 893 C C . PHE A 1 114 ? -2.019 -5.005 8.900 1.00 97.69 114 PHE A C 1
ATOM 895 O O . PHE A 1 114 ? -3.156 -4.543 8.853 1.00 97.69 114 PHE A O 1
ATOM 902 N N . ARG A 1 115 ? -1.744 -6.176 9.466 1.00 97.81 115 ARG A N 1
ATOM 903 C CA . ARG A 1 115 ? -2.739 -6.971 10.188 1.00 97.81 115 ARG A CA 1
ATOM 904 C C . ARG A 1 115 ? -2.333 -7.047 11.646 1.00 97.81 115 ARG A C 1
ATOM 906 O O . ARG A 1 115 ? -1.237 -7.516 11.930 1.00 97.81 115 ARG A O 1
ATOM 913 N N . SER A 1 116 ? -3.208 -6.586 12.526 1.00 97.44 116 SER A N 1
ATOM 914 C CA . SER A 1 116 ? -3.026 -6.684 13.975 1.00 97.44 116 SER A CA 1
ATOM 915 C C . SER A 1 116 ? -3.357 -8.074 14.501 1.00 97.44 116 SER A C 1
ATOM 917 O O . SER A 1 116 ? -4.037 -8.873 13.842 1.00 97.44 116 SER A O 1
ATOM 919 N N . LEU A 1 117 ? -2.924 -8.339 15.735 1.00 96.69 117 LEU A N 1
ATOM 920 C CA . LEU A 1 117 ? -3.250 -9.565 16.471 1.00 96.69 117 LEU A CA 1
ATOM 921 C C . LEU A 1 117 ? -4.760 -9.776 16.652 1.00 96.69 117 LEU A C 1
ATOM 923 O O . LEU A 1 117 ? -5.233 -10.909 16.597 1.00 96.69 117 LEU A O 1
ATOM 927 N N . ASP A 1 118 ? -5.528 -8.696 16.813 1.00 96.31 118 ASP A N 1
ATOM 928 C CA . ASP A 1 118 ? -6.996 -8.738 16.913 1.00 96.31 118 ASP A CA 1
ATOM 929 C C . ASP A 1 118 ? -7.707 -8.900 15.558 1.00 96.31 118 ASP A C 1
ATOM 931 O O . ASP A 1 118 ? -8.930 -8.796 15.470 1.00 96.31 118 ASP A O 1
ATOM 935 N N . ASN A 1 119 ? -6.944 -9.196 14.502 1.00 97.56 119 ASN A N 1
ATOM 936 C CA . ASN A 1 119 ? -7.413 -9.475 13.152 1.00 97.56 119 ASN A CA 1
ATOM 937 C C . ASN A 1 119 ? -7.955 -8.267 12.374 1.00 97.56 119 ASN A C 1
ATOM 939 O O . ASN A 1 119 ? -8.432 -8.462 11.252 1.00 97.56 119 ASN A O 1
ATOM 943 N N . ARG A 1 120 ? -7.855 -7.039 12.898 1.00 97.38 120 ARG A N 1
ATOM 944 C CA . ARG A 1 120 ? -8.105 -5.826 12.105 1.00 97.38 120 ARG A CA 1
ATOM 945 C C . ARG A 1 120 ? -7.023 -5.645 11.042 1.00 97.38 120 ARG A C 1
ATOM 947 O O . ARG A 1 120 ? -5.905 -6.152 11.156 1.00 97.38 120 ARG A O 1
ATOM 954 N N . VAL A 1 121 ? -7.363 -4.914 9.984 1.00 97.69 121 VAL A N 1
ATOM 955 C CA . VAL A 1 121 ? -6.421 -4.576 8.912 1.00 97.69 121 VAL A CA 1
ATOM 956 C C . VAL A 1 121 ? -6.359 -3.078 8.720 1.00 97.69 121 VAL A C 1
ATOM 958 O O . VAL A 1 121 ? -7.383 -2.415 8.585 1.00 97.69 121 VAL A O 1
ATOM 961 N N . PHE A 1 122 ? -5.144 -2.558 8.638 1.00 97.12 122 PHE A N 1
ATOM 962 C CA . PHE A 1 122 ? -4.866 -1.161 8.364 1.00 97.12 122 PHE A CA 1
ATOM 963 C C . PHE A 1 122 ? -4.302 -1.046 6.954 1.00 97.12 122 PHE A C 1
ATOM 965 O O . PHE A 1 122 ? -3.343 -1.731 6.595 1.00 97.12 122 PHE A O 1
ATOM 972 N N . LEU A 1 123 ? -4.914 -0.186 6.149 1.00 96.81 123 LEU A N 1
ATOM 973 C CA . LEU A 1 123 ? -4.510 0.091 4.778 1.00 96.81 123 LEU A CA 1
ATOM 974 C C . LEU A 1 123 ? -4.058 1.542 4.679 1.00 96.81 123 LEU A C 1
ATOM 976 O O . LEU A 1 123 ? -4.831 2.459 4.956 1.00 96.81 123 LEU A O 1
ATOM 980 N N . ILE A 1 124 ? -2.819 1.750 4.247 1.00 95.50 124 ILE A N 1
ATOM 981 C CA . ILE A 1 124 ? -2.261 3.076 3.973 1.00 95.50 124 ILE A CA 1
ATOM 982 C C . ILE A 1 124 ? -1.821 3.112 2.511 1.00 95.50 124 ILE A C 1
ATOM 984 O O . ILE A 1 124 ? -1.242 2.154 1.997 1.00 95.50 124 ILE A O 1
ATOM 988 N N . HIS A 1 125 ? -2.111 4.211 1.816 1.00 94.25 125 HIS A N 1
ATOM 989 C CA . HIS A 1 125 ? -1.662 4.375 0.437 1.00 94.25 125 HIS A CA 1
ATOM 990 C C . HIS A 1 125 ? -0.134 4.498 0.393 1.00 94.25 125 HIS A C 1
ATOM 992 O O . HIS A 1 125 ? 0.450 5.272 1.145 1.00 94.25 125 HIS A O 1
ATOM 998 N N . SER A 1 126 ? 0.521 3.807 -0.538 1.00 94.62 126 SER A N 1
ATOM 999 C CA . SER A 1 126 ? 1.983 3.854 -0.719 1.00 94.62 126 SER A CA 1
ATOM 1000 C C . SER A 1 126 ? 2.495 5.120 -1.437 1.00 94.62 126 SER A C 1
ATOM 1002 O O . SER A 1 126 ? 3.632 5.164 -1.922 1.00 94.62 126 SER A O 1
ATOM 1004 N N . ASP A 1 127 ? 1.646 6.147 -1.541 1.00 91.69 127 ASP A N 1
ATOM 1005 C CA . ASP A 1 127 ? 1.978 7.389 -2.237 1.00 91.69 127 ASP A CA 1
ATOM 1006 C C . ASP A 1 127 ? 2.788 8.294 -1.328 1.00 91.69 127 ASP A C 1
ATOM 1008 O O . ASP A 1 127 ? 2.372 8.603 -0.212 1.00 91.69 127 ASP A O 1
ATOM 1012 N N . ILE A 1 128 ? 3.916 8.754 -1.856 1.00 92.69 128 ILE A N 1
ATOM 1013 C CA . ILE A 1 128 ? 4.810 9.696 -1.194 1.00 92.69 128 ILE A CA 1
ATOM 1014 C C . ILE A 1 128 ? 4.763 11.044 -1.915 1.00 92.69 128 ILE A C 1
ATOM 1016 O O . ILE A 1 128 ? 4.337 11.149 -3.067 1.00 92.69 128 ILE A O 1
ATOM 1020 N N . CYS A 1 129 ? 5.183 12.103 -1.233 1.00 91.94 129 CYS A N 1
ATOM 1021 C CA . CYS A 1 129 ? 5.227 13.436 -1.816 1.00 91.94 129 CYS A CA 1
ATOM 1022 C C . CYS A 1 129 ? 6.306 13.564 -2.899 1.00 91.94 129 CYS A C 1
ATOM 1024 O O . CYS A 1 129 ? 7.338 12.890 -2.885 1.00 91.94 129 CYS A O 1
ATOM 1026 N N . ARG A 1 130 ? 6.076 14.491 -3.837 1.00 90.06 130 ARG A N 1
ATOM 1027 C CA . ARG A 1 130 ? 6.931 14.707 -5.014 1.00 90.06 130 ARG A CA 1
ATOM 1028 C C . ARG A 1 130 ? 8.393 15.002 -4.668 1.00 90.06 130 ARG A C 1
ATOM 1030 O O . ARG A 1 130 ? 9.263 14.625 -5.443 1.00 90.06 130 ARG A O 1
ATOM 1037 N N . SER A 1 131 ? 8.656 15.678 -3.549 1.00 89.44 131 SER A N 1
ATOM 1038 C CA . SER A 1 131 ? 10.021 15.969 -3.098 1.00 89.44 131 SER A CA 1
ATOM 1039 C C . SER A 1 131 ? 10.794 14.688 -2.790 1.00 89.44 131 SER A C 1
ATOM 1041 O O . SER A 1 131 ? 11.924 14.553 -3.241 1.00 89.44 131 SER A O 1
ATOM 1043 N N . VAL A 1 132 ? 10.178 13.715 -2.110 1.00 91.00 132 VAL A N 1
ATOM 1044 C CA . VAL A 1 132 ? 10.826 12.426 -1.817 1.00 91.00 132 VAL A CA 1
ATOM 1045 C C . VAL A 1 132 ? 10.971 11.577 -3.077 1.00 91.00 132 VAL A C 1
ATOM 1047 O O . VAL A 1 132 ? 12.013 10.960 -3.266 1.00 91.00 132 VAL A O 1
ATOM 1050 N N . GLU A 1 133 ? 9.993 11.596 -3.993 1.00 88.75 133 GLU A N 1
ATOM 1051 C CA . GLU A 1 133 ? 10.118 10.884 -5.280 1.00 88.75 133 GLU A CA 1
ATOM 1052 C C . GLU A 1 133 ? 11.359 11.310 -6.088 1.00 88.75 133 GLU A C 1
ATOM 1054 O O . GLU A 1 133 ? 11.855 10.527 -6.895 1.00 88.75 133 GLU A O 1
ATOM 1059 N N . GLN A 1 134 ? 11.830 12.549 -5.904 1.00 85.56 134 GLN A N 1
ATOM 1060 C CA . GLN A 1 134 ? 12.993 13.106 -6.601 1.00 85.56 134 GLN A CA 1
ATOM 1061 C C . GLN A 1 134 ? 14.331 12.787 -5.918 1.00 85.56 134 GLN A C 1
ATOM 1063 O O . GLN A 1 134 ? 15.368 12.903 -6.562 1.00 85.56 134 GLN A O 1
ATOM 1068 N N . LEU A 1 135 ? 14.330 12.358 -4.653 1.00 79.94 135 LEU A N 1
ATOM 1069 C CA . LEU A 1 135 ? 15.537 12.036 -3.877 1.00 79.94 135 LEU A CA 1
ATOM 1070 C C . LEU A 1 135 ? 15.997 10.584 -4.096 1.00 79.94 135 LEU A C 1
ATOM 1072 O O . LEU A 1 135 ? 16.517 9.939 -3.189 1.00 79.94 135 LEU A O 1
ATOM 1076 N N . SER A 1 136 ? 15.800 10.066 -5.310 1.00 63.66 136 SER A N 1
ATOM 1077 C CA . SER A 1 136 ? 15.826 8.641 -5.668 1.00 63.66 136 SER A CA 1
ATOM 1078 C C . SER A 1 136 ? 17.159 7.912 -5.475 1.00 63.66 136 SER A C 1
ATOM 1080 O O . SER A 1 136 ? 17.257 6.752 -5.849 1.00 63.66 136 SER A O 1
ATOM 1082 N N . GLU A 1 137 ? 18.192 8.554 -4.943 1.00 80.12 137 GLU A N 1
ATOM 1083 C CA . GLU A 1 137 ? 19.512 7.950 -4.729 1.00 80.12 137 GLU A CA 1
ATOM 1084 C C . GLU A 1 137 ? 19.7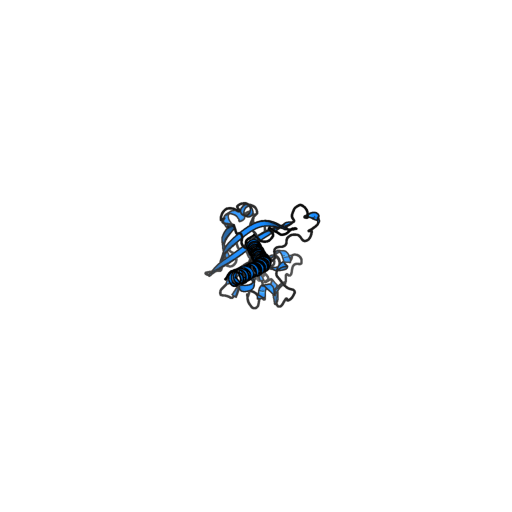50 7.538 -3.272 1.00 80.12 137 GLU A C 1
ATOM 1086 O O . GLU A 1 137 ? 20.620 6.711 -3.002 1.00 80.12 137 GLU A O 1
ATOM 1091 N N . PHE A 1 138 ? 18.950 8.049 -2.331 1.00 88.38 138 PHE A N 1
ATOM 1092 C CA . PHE A 1 138 ? 19.171 7.846 -0.900 1.00 88.38 138 PHE A CA 1
ATOM 1093 C C . PHE A 1 138 ? 17.935 7.294 -0.198 1.00 88.38 138 PHE A C 1
ATOM 1095 O O . PHE A 1 138 ? 16.805 7.402 -0.675 1.00 88.38 138 PHE A O 1
ATOM 1102 N N . GLN A 1 139 ? 18.161 6.686 0.967 1.00 93.75 139 GLN A N 1
ATOM 1103 C CA . GLN A 1 139 ? 17.073 6.395 1.887 1.00 93.75 139 GLN A CA 1
ATOM 1104 C C . GLN A 1 139 ? 16.594 7.701 2.528 1.00 93.75 139 GLN A C 1
ATOM 1106 O O . GLN A 1 139 ? 17.411 8.488 3.001 1.00 93.75 139 GLN A O 1
ATOM 1111 N N . VAL A 1 140 ? 15.280 7.909 2.564 1.00 95.00 140 VAL A N 1
ATOM 1112 C CA . VAL A 1 140 ? 14.660 9.138 3.073 1.00 95.00 140 VAL A CA 1
ATOM 1113 C C . VAL A 1 140 ? 13.522 8.794 4.027 1.00 95.00 140 VAL A C 1
ATOM 1115 O O . VAL A 1 140 ? 12.740 7.877 3.755 1.00 95.00 140 VAL A O 1
ATOM 1118 N N . ASP A 1 141 ? 13.411 9.536 5.130 1.00 95.31 141 ASP A N 1
ATOM 1119 C CA . ASP A 1 141 ? 12.243 9.475 6.008 1.00 95.31 141 ASP A CA 1
ATOM 1120 C C . ASP A 1 141 ? 11.070 10.239 5.374 1.00 95.31 141 ASP A C 1
ATOM 1122 O O . ASP A 1 141 ? 11.082 11.458 5.200 1.00 95.31 141 ASP A O 1
ATOM 1126 N N . VAL A 1 142 ? 10.037 9.503 4.980 1.00 94.94 142 VAL A N 1
ATOM 1127 C CA . VAL A 1 142 ? 8.874 10.061 4.288 1.00 94.94 142 VAL A CA 1
ATOM 1128 C C . VAL A 1 142 ? 8.051 10.937 5.225 1.00 94.94 142 VAL A C 1
ATOM 1130 O O . VAL A 1 142 ? 7.496 11.939 4.779 1.00 94.94 142 VAL A O 1
ATOM 1133 N N . ILE A 1 143 ? 7.967 10.601 6.513 1.00 94.19 143 ILE A N 1
ATOM 1134 C CA . ILE A 1 143 ? 7.162 11.363 7.475 1.00 94.19 143 ILE A CA 1
ATOM 1135 C C . ILE A 1 143 ? 7.762 12.755 7.637 1.00 94.19 143 ILE A C 1
ATOM 1137 O O . ILE A 1 143 ? 7.044 13.754 7.521 1.00 94.19 143 ILE A O 1
ATOM 1141 N N . GLU A 1 144 ? 9.076 12.819 7.842 1.00 93.50 144 GLU A N 1
ATOM 1142 C CA . GLU A 1 144 ? 9.815 14.072 7.981 1.00 93.50 144 GLU A CA 1
ATOM 1143 C C . GLU A 1 144 ? 9.590 14.993 6.772 1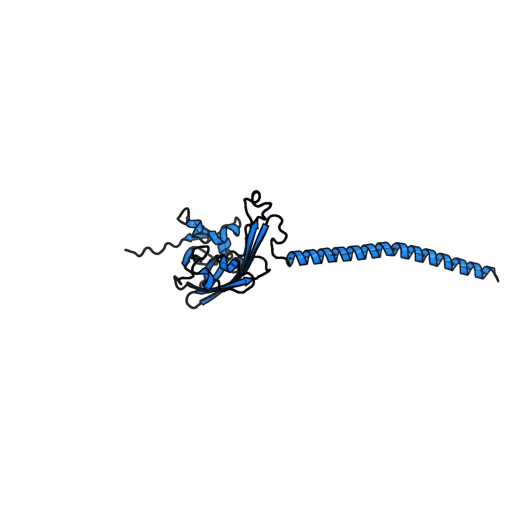.00 93.50 144 GLU A C 1
ATOM 1145 O O . GLU A 1 144 ? 9.196 16.153 6.927 1.00 93.50 144 GLU A O 1
ATOM 1150 N N . HIS A 1 145 ? 9.743 14.455 5.560 1.00 92.12 145 HIS A N 1
ATOM 1151 C CA . HIS A 1 145 ? 9.708 15.247 4.332 1.00 92.12 145 HIS A CA 1
ATOM 1152 C C . HIS A 1 145 ? 8.303 15.523 3.775 1.00 92.12 145 HIS A C 1
ATOM 1154 O O . HIS A 1 145 ? 8.108 16.534 3.093 1.00 92.12 145 HIS A O 1
ATOM 1160 N N . CYS A 1 146 ? 7.323 14.652 4.031 1.00 91.44 146 CYS A N 1
ATOM 1161 C CA . CYS A 1 146 ? 5.990 14.744 3.430 1.00 91.44 146 CYS A CA 1
ATOM 1162 C C . CYS A 1 146 ? 4.895 15.224 4.384 1.00 91.44 146 CYS A C 1
ATOM 1164 O O . CYS A 1 146 ? 3.809 15.543 3.902 1.00 91.44 146 CYS A O 1
ATOM 1166 N N . SER A 1 147 ? 5.146 15.337 5.694 1.00 87.38 147 SER A N 1
ATOM 1167 C CA . SER A 1 147 ? 4.133 15.718 6.700 1.00 87.38 147 SER A CA 1
ATOM 1168 C C . SER A 1 147 ? 3.303 16.963 6.348 1.00 87.38 147 SER A C 1
ATOM 1170 O O . SER A 1 147 ? 2.121 17.022 6.679 1.00 87.38 147 SER A O 1
ATOM 1172 N N . ARG A 1 148 ? 3.893 17.946 5.653 1.00 84.94 148 ARG A N 1
ATOM 1173 C CA . ARG A 1 148 ? 3.216 19.191 5.235 1.00 84.94 148 ARG A CA 1
ATOM 1174 C C . ARG A 1 148 ? 2.563 19.123 3.854 1.00 84.94 148 ARG A C 1
ATOM 1176 O O . ARG A 1 148 ? 1.621 19.861 3.602 1.00 84.94 148 ARG A O 1
ATOM 1183 N N . ASN A 1 149 ? 3.080 18.274 2.968 1.00 84.88 149 ASN A N 1
ATOM 1184 C CA . ASN A 1 149 ? 2.758 18.254 1.537 1.00 84.88 149 ASN A CA 1
ATOM 1185 C C . ASN A 1 149 ? 2.477 16.824 1.055 1.00 84.88 149 ASN A C 1
ATOM 1187 O O . ASN A 1 149 ? 2.993 16.388 0.021 1.00 84.88 149 ASN A O 1
ATOM 1191 N N . TRP A 1 150 ? 1.700 16.066 1.828 1.00 85.88 150 TRP A N 1
ATOM 1192 C CA . TRP A 1 150 ? 1.311 14.718 1.433 1.00 85.88 150 TRP A CA 1
ATOM 1193 C C . TRP A 1 150 ? 0.401 14.805 0.194 1.00 85.88 150 TRP A C 1
ATOM 1195 O O . TRP A 1 150 ? -0.487 15.656 0.157 1.00 85.88 150 TRP A O 1
ATOM 1205 N N . PRO A 1 151 ? 0.604 13.975 -0.848 1.00 78.56 151 PRO A N 1
ATOM 1206 C CA . PRO A 1 151 ? -0.160 14.073 -2.101 1.00 78.56 151 PRO A CA 1
ATOM 1207 C C . PRO A 1 151 ? -1.664 13.844 -1.913 1.00 78.56 151 PRO A C 1
ATOM 1209 O O . PRO A 1 151 ? -2.474 14.279 -2.726 1.00 78.56 151 PRO A O 1
ATOM 1212 N N . ASN A 1 152 ? -2.016 13.151 -0.835 1.00 77.25 152 ASN A N 1
ATOM 1213 C CA . ASN A 1 152 ? -3.362 12.826 -0.407 1.00 77.25 152 ASN A CA 1
ATOM 1214 C C . ASN A 1 152 ? -3.477 13.224 1.067 1.00 77.25 152 ASN A C 1
ATOM 1216 O O . ASN A 1 152 ? -2.456 13.282 1.752 1.00 77.25 152 ASN A O 1
ATOM 1220 N N . GLU A 1 153 ? -4.689 13.430 1.583 1.00 81.94 153 GLU A N 1
ATOM 1221 C CA . GLU A 1 153 ? -4.864 13.533 3.035 1.00 81.94 153 GLU A CA 1
ATOM 1222 C C . GLU A 1 153 ? -4.209 12.316 3.717 1.00 81.94 153 GLU A C 1
ATOM 1224 O O . GLU A 1 153 ? -4.265 11.219 3.145 1.00 81.94 153 GLU A O 1
ATOM 1229 N N . PRO A 1 154 ? -3.569 12.476 4.895 1.00 81.00 154 PRO A N 1
ATOM 1230 C CA . PRO A 1 154 ? -2.892 11.395 5.616 1.00 81.00 154 PRO A CA 1
ATOM 1231 C C . PRO A 1 154 ? -3.907 10.444 6.272 1.00 81.00 154 PRO A C 1
ATOM 1233 O O . PRO A 1 154 ? -3.880 10.178 7.473 1.00 81.00 154 PRO A O 1
ATOM 1236 N N . ILE A 1 155 ? -4.846 9.973 5.458 1.00 88.50 155 ILE A N 1
ATOM 1237 C CA . ILE A 1 155 ? -5.930 9.075 5.792 1.00 88.50 155 ILE A CA 1
ATOM 1238 C C . ILE A 1 155 ? -5.494 7.663 5.426 1.00 88.50 155 ILE A C 1
ATOM 1240 O O . ILE A 1 155 ? -5.147 7.368 4.278 1.00 88.50 155 ILE A O 1
ATOM 1244 N N . GLY A 1 156 ? -5.530 6.792 6.423 1.00 93.69 156 GLY A N 1
ATOM 1245 C CA . GLY A 1 156 ? -5.542 5.351 6.250 1.00 93.69 156 GLY A CA 1
ATOM 1246 C C . GLY A 1 156 ? -6.949 4.821 6.485 1.00 93.69 156 GLY A C 1
ATOM 1247 O O . GLY A 1 156 ? -7.849 5.552 6.904 1.00 93.69 156 GLY A O 1
ATOM 1248 N N . PHE A 1 157 ? -7.137 3.531 6.248 1.00 95.31 157 PHE A N 1
ATOM 1249 C CA . PHE A 1 157 ? -8.403 2.858 6.502 1.00 95.31 157 PHE A CA 1
ATOM 1250 C C . PHE A 1 157 ? -8.208 1.680 7.439 1.00 95.31 157 PHE A C 1
ATOM 1252 O O . PHE A 1 157 ? -7.283 0.893 7.259 1.00 95.31 157 PHE A O 1
ATOM 1259 N N . ILE A 1 158 ? -9.101 1.560 8.414 1.00 96.19 158 ILE A N 1
ATOM 1260 C CA . ILE A 1 158 ? -9.214 0.405 9.296 1.00 96.19 158 ILE A CA 1
ATOM 1261 C C . ILE A 1 158 ? -10.353 -0.449 8.757 1.00 96.19 158 ILE A C 1
ATOM 1263 O O . ILE A 1 158 ? -11.463 0.053 8.592 1.00 96.19 158 ILE A O 1
ATOM 1267 N N . VAL A 1 159 ? -10.079 -1.718 8.491 1.00 97.25 159 VAL A N 1
ATOM 1268 C CA . VAL A 1 159 ? -11.076 -2.755 8.224 1.00 97.25 159 VAL A CA 1
ATOM 1269 C C . VAL A 1 159 ? -11.146 -3.635 9.463 1.00 97.25 159 VAL A C 1
ATOM 1271 O O . VAL A 1 159 ? -10.116 -4.057 9.991 1.00 97.25 159 VAL A O 1
ATOM 1274 N N . ASP A 1 160 ? -12.353 -3.881 9.947 1.00 97.19 160 ASP A N 1
ATOM 1275 C CA . ASP A 1 160 ? -12.610 -4.574 11.211 1.00 97.19 160 ASP A CA 1
ATOM 1276 C C . ASP A 1 160 ? -12.058 -6.002 11.291 1.00 97.19 160 ASP A C 1
ATOM 1278 O O . ASP A 1 160 ? -11.708 -6.461 12.375 1.00 97.19 160 ASP A O 1
ATOM 1282 N N . ASN A 1 161 ? -11.984 -6.721 10.171 1.00 97.69 161 ASN A N 1
ATOM 1283 C CA . ASN A 1 161 ? -11.563 -8.116 10.172 1.00 97.69 161 ASN A CA 1
ATOM 1284 C C . ASN A 1 161 ? -10.921 -8.538 8.839 1.00 97.69 161 ASN A C 1
ATOM 1286 O O . ASN A 1 161 ? -11.494 -8.358 7.767 1.00 97.69 161 ASN A O 1
ATOM 1290 N N . ALA A 1 162 ? -9.748 -9.174 8.893 1.00 97.31 162 ALA A N 1
ATOM 1291 C CA . ALA A 1 162 ? -9.019 -9.641 7.711 1.00 97.31 162 ALA A CA 1
ATOM 1292 C C . ALA A 1 162 ? -9.681 -10.840 7.008 1.00 97.31 162 ALA A C 1
ATOM 1294 O O . ALA A 1 162 ? -9.442 -11.087 5.824 1.00 97.31 162 ALA A O 1
ATOM 1295 N N . THR A 1 163 ? -10.457 -11.631 7.753 1.00 97.31 163 THR A N 1
ATOM 1296 C CA . THR A 1 163 ? -11.050 -12.900 7.303 1.00 97.31 163 THR A CA 1
ATOM 1297 C C . THR A 1 163 ? -12.504 -12.719 6.883 1.00 97.31 163 THR A C 1
ATOM 1299 O O . THR A 1 163 ? -12.893 -13.189 5.820 1.00 97.31 163 THR A O 1
ATOM 1302 N N . THR A 1 164 ? -13.305 -12.017 7.673 1.00 97.31 164 THR A N 1
ATOM 1303 C CA . THR A 1 164 ? -14.721 -11.746 7.389 1.00 97.31 164 THR A CA 1
ATOM 1304 C C . THR A 1 164 ? -14.987 -10.250 7.540 1.00 97.31 164 THR A C 1
ATOM 1306 O O . THR A 1 164 ? -15.585 -9.846 8.536 1.00 97.31 164 THR A O 1
ATOM 1309 N N . PRO A 1 165 ? -14.490 -9.413 6.612 1.00 97.44 165 PRO A N 1
ATOM 1310 C CA . PRO A 1 165 ? -14.613 -7.964 6.722 1.00 97.44 165 PRO A CA 1
ATOM 1311 C C . PRO A 1 165 ? -16.085 -7.549 6.645 1.00 97.44 165 PRO A C 1
ATOM 1313 O O . PRO A 1 165 ? -16.794 -7.964 5.723 1.00 97.44 165 PRO A O 1
ATOM 1316 N N . THR A 1 166 ? -16.538 -6.725 7.590 1.00 97.12 166 THR A N 1
ATOM 1317 C CA . THR A 1 166 ? -17.930 -6.237 7.630 1.00 97.12 166 THR A CA 1
ATOM 1318 C C . THR A 1 166 ? -18.036 -4.727 7.737 1.00 97.12 166 THR A C 1
ATOM 1320 O O . THR A 1 166 ? -18.963 -4.140 7.175 1.00 97.12 166 THR A O 1
ATOM 1323 N N . THR A 1 167 ? -17.068 -4.081 8.384 1.00 96.75 167 THR A N 1
ATOM 1324 C CA . THR A 1 167 ? -17.049 -2.632 8.565 1.00 96.75 167 THR A CA 1
ATOM 1325 C C . THR A 1 167 ? -15.682 -2.017 8.300 1.00 96.75 167 THR A C 1
ATOM 1327 O O . THR A 1 167 ? -14.638 -2.663 8.411 1.00 96.75 167 THR A O 1
ATOM 1330 N N . TRP A 1 168 ? -15.685 -0.743 7.911 1.00 95.94 168 TRP A N 1
ATOM 1331 C CA . TRP A 1 168 ? -14.465 0.026 7.705 1.00 95.94 168 TRP A CA 1
ATOM 1332 C C . TRP A 1 168 ? -14.613 1.470 8.180 1.00 95.94 168 TRP A C 1
ATOM 1334 O O . TRP A 1 168 ? -15.711 2.022 8.179 1.00 95.94 168 TRP A O 1
ATOM 1344 N N . LYS A 1 169 ? -13.504 2.115 8.545 1.00 93.75 169 LYS A N 1
ATOM 1345 C CA . LYS A 1 169 ? -13.471 3.549 8.875 1.00 93.75 169 LYS A CA 1
ATOM 1346 C C . LYS A 1 169 ? -12.150 4.211 8.482 1.00 93.75 169 LYS A C 1
ATOM 1348 O O . LYS A 1 169 ? -11.119 3.536 8.470 1.00 93.75 169 LYS A O 1
ATOM 1353 N N . PRO A 1 170 ? -12.151 5.515 8.163 1.00 92.69 170 PRO A N 1
ATOM 1354 C CA . PRO A 1 170 ? -10.920 6.270 7.972 1.00 92.69 170 PRO A CA 1
ATOM 1355 C C . PRO A 1 170 ? -10.245 6.572 9.319 1.00 92.69 170 PRO A C 1
ATOM 1357 O O . PRO A 1 170 ? -10.912 6.671 10.350 1.00 92.69 170 PRO A O 1
ATOM 1360 N N . PHE A 1 171 ? -8.930 6.768 9.304 1.00 92.25 171 PHE A N 1
ATOM 1361 C CA . PHE A 1 171 ? -8.169 7.293 10.441 1.00 92.25 171 PHE A CA 1
ATOM 1362 C C . PHE A 1 171 ? -7.010 8.163 9.955 1.00 92.25 171 PHE A C 1
ATOM 1364 O O . PHE A 1 171 ? -6.481 7.932 8.866 1.00 92.25 171 PHE A O 1
ATOM 1371 N N . ASN A 1 172 ? -6.594 9.151 10.749 1.00 92.38 172 ASN A N 1
ATOM 1372 C CA . ASN A 1 172 ? -5.415 9.947 10.432 1.00 92.38 172 ASN A CA 1
ATOM 1373 C C . ASN A 1 172 ? -4.158 9.299 11.022 1.00 92.38 172 ASN A C 1
ATOM 1375 O O . ASN A 1 172 ? -3.907 9.373 12.227 1.00 92.38 172 ASN A O 1
ATOM 1379 N N . PHE A 1 173 ? -3.342 8.687 10.165 1.00 91.31 173 PHE A N 1
ATOM 1380 C CA . PHE A 1 173 ? -2.176 7.928 10.618 1.00 91.31 173 PHE A CA 1
ATOM 1381 C C . PHE A 1 173 ? -1.015 8.809 11.102 1.00 91.31 173 PHE A C 1
ATOM 1383 O O . PHE A 1 173 ? -0.122 8.299 11.771 1.00 91.31 173 PHE A O 1
ATOM 1390 N N . LEU A 1 174 ? -1.005 10.114 10.799 1.00 90.88 174 LEU A N 1
ATOM 1391 C CA . LEU A 1 174 ? 0.026 11.039 11.292 1.00 90.88 174 LEU A CA 1
ATOM 1392 C C . LEU A 1 174 ? -0.343 11.664 12.640 1.00 90.88 174 LEU A C 1
ATOM 1394 O O . LEU A 1 174 ? 0.531 11.845 13.488 1.00 90.88 174 LEU A O 1
ATOM 1398 N N . LYS A 1 175 ? -1.625 11.993 12.848 1.00 88.19 175 LYS A N 1
ATOM 1399 C CA . LYS A 1 175 ? -2.104 12.584 14.108 1.00 88.19 175 LYS A CA 1
ATOM 1400 C C . LYS A 1 175 ? -2.116 11.584 15.262 1.00 88.19 175 LYS A C 1
ATOM 1402 O O . LYS A 1 175 ? -1.941 12.000 16.403 1.00 88.19 175 LYS A O 1
ATOM 1407 N N . GLY A 1 176 ? -2.233 10.290 14.964 1.00 78.88 176 GLY A N 1
ATOM 1408 C CA . GLY A 1 176 ? -2.328 9.260 15.993 1.00 78.88 176 GLY A CA 1
ATOM 1409 C C . GLY A 1 176 ? -3.750 9.120 16.529 1.00 78.88 176 GLY A C 1
ATOM 1410 O O . GLY A 1 176 ? -3.949 9.132 17.740 1.00 78.88 176 GLY A O 1
ATOM 1411 N N . ASP A 1 177 ? -4.741 9.045 15.641 1.00 78.06 177 ASP A N 1
ATOM 1412 C CA . ASP A 1 177 ? -6.134 8.870 16.051 1.00 78.06 177 ASP A CA 1
ATOM 1413 C C . ASP A 1 177 ? -6.404 7.401 16.433 1.00 78.06 177 ASP A C 1
ATOM 1415 O O . ASP A 1 177 ? -5.938 6.480 15.762 1.00 78.06 177 ASP A O 1
ATOM 1419 N N . GLN A 1 178 ? -7.223 7.179 17.469 1.00 77.50 178 GLN A N 1
ATOM 1420 C CA . GLN A 1 178 ? -7.735 5.850 17.860 1.00 77.50 178 GLN A CA 1
ATOM 1421 C C . GLN A 1 178 ? -6.643 4.828 18.219 1.00 77.50 178 GLN A C 1
ATOM 1423 O O . GLN A 1 178 ? -6.741 3.659 17.846 1.00 77.50 178 GLN A O 1
ATOM 1428 N N . ASP A 1 179 ? -5.596 5.279 18.914 1.00 87.12 179 ASP A N 1
ATOM 1429 C CA . ASP A 1 179 ? -4.421 4.479 19.286 1.00 87.12 179 ASP A CA 1
ATOM 1430 C C . ASP A 1 179 ? -3.636 3.927 18.086 1.00 87.12 179 ASP A C 1
ATOM 1432 O O . ASP A 1 179 ? -2.844 2.999 18.237 1.00 87.12 179 ASP A O 1
ATOM 1436 N N . VAL A 1 180 ? -3.828 4.491 16.888 1.00 92.81 180 VAL A N 1
ATOM 1437 C CA . VAL A 1 180 ? -3.124 4.076 15.672 1.00 92.81 180 VAL A CA 1
ATOM 1438 C C . VAL A 1 180 ? -2.261 5.214 15.148 1.00 92.81 180 VAL A C 1
ATOM 1440 O O . VAL A 1 180 ? -2.769 6.260 14.747 1.00 92.81 180 VAL A O 1
ATOM 1443 N N . LYS A 1 181 ? -0.947 5.000 15.078 1.00 94.62 181 LYS A N 1
ATOM 1444 C CA . LYS A 1 181 ? 0.013 6.009 14.619 1.00 94.62 181 LYS A CA 1
ATOM 1445 C C . LYS A 1 181 ? 1.075 5.406 13.716 1.00 94.62 181 LYS A C 1
ATOM 1447 O O . LYS A 1 181 ? 1.716 4.418 14.058 1.00 94.62 181 LYS A O 1
ATOM 1452 N N . LEU A 1 182 ? 1.318 6.034 12.574 1.00 95.81 182 LEU A N 1
ATOM 1453 C CA . LEU A 1 182 ? 2.459 5.720 11.725 1.00 95.81 182 LEU A CA 1
ATOM 1454 C C . LEU A 1 182 ? 3.718 6.287 12.387 1.00 95.81 182 LEU A C 1
ATOM 1456 O O . LEU A 1 182 ? 3.878 7.504 12.489 1.00 95.81 182 LEU A O 1
ATOM 1460 N N . VAL A 1 183 ? 4.589 5.404 12.872 1.00 96.44 183 VAL A N 1
ATOM 1461 C CA . VAL A 1 183 ? 5.785 5.794 13.639 1.00 96.44 183 VAL A CA 1
ATOM 1462 C C . VAL A 1 183 ? 7.027 5.915 12.768 1.00 96.44 183 VAL A C 1
ATOM 1464 O O . VAL A 1 183 ? 7.932 6.674 13.095 1.00 96.44 183 VAL A O 1
ATOM 1467 N N . SER A 1 184 ? 7.080 5.188 11.652 1.00 97.25 184 SER A N 1
ATOM 1468 C CA . SER A 1 184 ? 8.162 5.306 10.679 1.00 97.25 184 SER A CA 1
ATOM 1469 C C . SER A 1 184 ? 7.655 4.968 9.287 1.00 97.25 184 SER A C 1
ATOM 1471 O O . SER A 1 184 ? 6.838 4.063 9.117 1.00 97.25 184 SER A O 1
ATOM 1473 N N . MET A 1 185 ? 8.153 5.685 8.286 1.00 97.25 185 MET A N 1
ATOM 1474 C CA . MET A 1 185 ? 7.983 5.330 6.885 1.00 97.25 185 MET A CA 1
ATOM 1475 C C . MET A 1 185 ? 9.231 5.771 6.131 1.00 97.25 185 MET A C 1
ATOM 1477 O O . MET A 1 185 ? 9.501 6.963 6.021 1.00 97.25 185 MET A O 1
ATOM 1481 N N . LYS A 1 186 ? 9.998 4.814 5.616 1.00 97.38 186 LYS A N 1
ATOM 1482 C CA . LYS A 1 186 ? 11.256 5.062 4.910 1.00 97.38 186 LYS A CA 1
ATOM 1483 C C . LYS A 1 186 ? 11.131 4.644 3.460 1.00 97.38 186 LYS A C 1
ATOM 1485 O O . LYS A 1 186 ? 10.743 3.514 3.173 1.00 97.38 186 LYS A O 1
ATOM 1490 N N . ALA A 1 187 ? 11.481 5.546 2.555 1.00 96.81 187 ALA A N 1
ATOM 1491 C CA . ALA A 1 187 ? 11.598 5.250 1.137 1.00 96.81 187 ALA A CA 1
ATOM 1492 C C . ALA A 1 187 ? 13.064 4.954 0.805 1.00 96.81 187 ALA A C 1
ATOM 1494 O O . ALA A 1 187 ? 13.970 5.605 1.322 1.00 96.81 187 ALA A O 1
ATOM 1495 N N . SER A 1 188 ? 13.325 3.956 -0.033 1.00 95.88 188 SER A N 1
ATOM 1496 C CA . SER A 1 188 ? 14.669 3.631 -0.530 1.00 95.88 188 SER A CA 1
ATOM 1497 C C . SER A 1 188 ? 14.603 3.257 -2.009 1.00 95.88 188 SER A C 1
ATOM 1499 O O . SER A 1 188 ? 13.606 2.662 -2.431 1.00 95.88 188 SER A O 1
ATOM 1501 N N . PRO A 1 189 ? 15.636 3.557 -2.812 1.00 92.75 189 PRO A N 1
ATOM 1502 C CA . PRO A 1 189 ? 15.673 3.122 -4.202 1.00 92.75 189 PRO A CA 1
ATOM 1503 C C . PRO A 1 189 ? 15.595 1.604 -4.320 1.00 92.75 189 PRO A C 1
ATOM 1505 O O . PRO A 1 189 ? 16.110 0.863 -3.481 1.00 92.75 189 PRO A O 1
ATOM 1508 N N . THR A 1 190 ? 14.952 1.129 -5.382 1.00 90.69 190 THR A N 1
ATOM 1509 C CA . THR A 1 190 ? 14.856 -0.303 -5.667 1.00 90.69 190 THR A CA 1
ATOM 1510 C C . THR A 1 190 ? 14.749 -0.561 -7.163 1.00 90.69 190 THR A C 1
ATOM 1512 O O . THR A 1 190 ? 14.221 0.265 -7.901 1.00 90.69 190 THR A O 1
ATOM 1515 N N . LEU A 1 191 ? 15.215 -1.735 -7.590 1.00 86.19 191 LEU A N 1
ATOM 1516 C CA . LEU A 1 191 ? 15.024 -2.266 -8.945 1.00 86.19 191 LEU A CA 1
ATOM 1517 C C . LEU A 1 191 ? 13.953 -3.368 -8.991 1.00 86.19 191 LEU A C 1
ATOM 1519 O O . LEU A 1 191 ? 13.652 -3.907 -10.052 1.00 86.19 191 LEU A O 1
ATOM 1523 N N . TRP A 1 192 ? 13.358 -3.702 -7.845 1.00 86.81 192 TRP A N 1
ATOM 1524 C CA . TRP A 1 192 ? 12.399 -4.795 -7.715 1.00 86.81 192 TRP A CA 1
ATOM 1525 C C . TRP A 1 192 ? 11.036 -4.448 -8.306 1.00 86.81 192 TRP A C 1
ATOM 1527 O O . TRP A 1 192 ? 10.548 -3.324 -8.170 1.00 86.81 192 TRP A O 1
ATOM 1537 N N . HIS A 1 193 ? 10.380 -5.442 -8.904 1.00 87.75 193 HIS A N 1
ATOM 1538 C CA . HIS A 1 193 ? 9.043 -5.267 -9.457 1.00 87.75 193 HIS A CA 1
ATOM 1539 C C . HIS A 1 193 ? 8.025 -4.814 -8.390 1.00 87.75 193 HIS A C 1
ATOM 1541 O O . HIS A 1 193 ? 8.089 -5.279 -7.245 1.00 87.75 193 HIS A O 1
ATOM 1547 N N . PRO A 1 194 ? 7.044 -3.959 -8.757 1.00 91.06 194 PRO A N 1
ATOM 1548 C CA . PRO A 1 194 ? 5.976 -3.553 -7.866 1.00 91.06 194 PRO A CA 1
ATOM 1549 C C . PRO A 1 194 ? 5.274 -4.746 -7.258 1.00 91.06 194 PRO A C 1
ATOM 1551 O O . PRO A 1 194 ? 4.790 -5.633 -7.962 1.00 91.06 194 PRO A O 1
ATOM 1554 N N . SER A 1 195 ? 5.204 -4.737 -5.942 1.00 93.81 195 SER A N 1
ATOM 1555 C CA . SER A 1 195 ? 4.630 -5.808 -5.149 1.00 93.81 195 SER A CA 1
ATOM 1556 C C . SER A 1 195 ? 4.211 -5.248 -3.801 1.00 93.81 195 SER A C 1
ATOM 1558 O O . SER A 1 195 ? 4.750 -4.250 -3.331 1.00 93.81 195 SER A O 1
ATOM 1560 N N . ASP A 1 196 ? 3.201 -5.869 -3.217 1.00 94.38 196 ASP A N 1
ATOM 1561 C CA . ASP A 1 196 ? 2.728 -5.625 -1.862 1.00 94.38 196 ASP A CA 1
ATOM 1562 C C . ASP A 1 196 ? 2.271 -6.972 -1.281 1.00 94.38 196 ASP A C 1
ATOM 1564 O O . ASP A 1 196 ? 2.127 -7.961 -2.011 1.00 94.38 196 ASP A O 1
ATOM 1568 N N . ASP A 1 197 ? 2.042 -7.008 0.022 1.00 94.25 197 ASP A N 1
ATOM 1569 C CA . ASP A 1 197 ? 1.737 -8.216 0.782 1.00 94.25 197 ASP A CA 1
ATOM 1570 C C . ASP A 1 197 ? 0.235 -8.443 1.018 1.00 94.25 197 ASP A C 1
ATOM 1572 O O . ASP A 1 197 ? -0.145 -9.470 1.576 1.00 94.25 197 ASP A O 1
ATOM 1576 N N . LEU A 1 198 ? -0.642 -7.554 0.540 1.00 94.81 198 LEU A N 1
ATOM 1577 C CA . LEU A 1 198 ? -2.071 -7.567 0.884 1.00 94.81 198 LEU A CA 1
ATOM 1578 C C . LEU A 1 198 ? -2.775 -8.894 0.558 1.00 94.81 198 LEU A C 1
ATOM 1580 O O . LEU A 1 198 ? -3.651 -9.328 1.301 1.00 94.81 198 LEU A O 1
ATOM 1584 N N . GLN A 1 199 ? -2.393 -9.558 -0.538 1.00 93.69 199 GLN A N 1
ATOM 1585 C CA . GLN A 1 199 ? -2.959 -10.859 -0.920 1.00 93.69 199 GLN A CA 1
ATOM 1586 C C . GLN A 1 199 ? -2.645 -11.959 0.106 1.00 93.69 199 GLN A C 1
ATOM 1588 O O . GLN A 1 199 ? -3.439 -12.885 0.259 1.00 93.69 199 GLN A O 1
ATOM 1593 N N . ASN A 1 200 ? -1.509 -11.855 0.793 1.00 94.12 200 ASN A N 1
ATOM 1594 C CA . ASN A 1 200 ? -1.087 -12.797 1.824 1.00 94.12 200 ASN A CA 1
ATOM 1595 C C . ASN A 1 200 ? -1.638 -12.375 3.191 1.00 94.12 200 ASN A C 1
ATOM 1597 O O . ASN A 1 200 ? -2.153 -13.206 3.936 1.00 94.12 200 ASN A O 1
ATOM 1601 N N . THR A 1 201 ? -1.573 -11.078 3.493 1.00 93.31 201 THR A N 1
ATOM 1602 C CA . THR A 1 201 ? -1.949 -10.506 4.789 1.00 93.31 201 THR A CA 1
ATOM 1603 C C . THR A 1 201 ? -3.465 -10.524 5.008 1.00 93.31 201 THR A C 1
ATOM 1605 O O . THR A 1 201 ? -3.930 -10.922 6.079 1.00 93.31 201 THR A O 1
ATOM 1608 N N . ALA A 1 202 ? -4.249 -10.148 3.993 1.00 95.25 202 ALA A N 1
ATOM 1609 C CA . ALA A 1 202 ? -5.707 -10.050 4.070 1.00 95.25 202 ALA A CA 1
ATOM 1610 C C . ALA A 1 202 ? -6.379 -10.347 2.708 1.00 95.25 202 ALA A C 1
ATOM 1612 O O . ALA A 1 202 ? -6.967 -9.456 2.086 1.00 95.25 202 ALA A O 1
ATOM 1613 N N . PRO A 1 203 ? -6.347 -11.604 2.224 1.00 94.81 203 PRO A N 1
ATOM 1614 C CA . PRO A 1 203 ? -6.874 -11.972 0.905 1.00 94.81 203 PRO A CA 1
ATOM 1615 C C . PRO A 1 203 ? -8.354 -11.625 0.705 1.00 94.81 203 PRO A C 1
ATOM 1617 O O . PRO A 1 203 ? -8.773 -11.338 -0.416 1.00 94.81 203 PRO A O 1
ATOM 1620 N N . ASN A 1 204 ? -9.159 -11.651 1.770 1.00 96.00 204 ASN A N 1
ATOM 1621 C CA . ASN A 1 204 ? -10.596 -11.411 1.670 1.00 96.00 204 ASN A CA 1
ATOM 1622 C C . ASN A 1 204 ? -10.943 -9.927 1.495 1.00 96.00 204 ASN A C 1
ATOM 1624 O O . ASN A 1 204 ? -11.977 -9.639 0.902 1.00 96.00 204 ASN A O 1
ATOM 1628 N N . ILE A 1 205 ? -10.040 -9.002 1.842 1.00 95.12 205 ILE A N 1
ATOM 1629 C CA . ILE A 1 205 ? -10.175 -7.573 1.505 1.00 95.12 205 ILE A CA 1
ATOM 1630 C C . ILE A 1 205 ? -10.171 -7.354 -0.013 1.00 95.12 205 ILE A C 1
ATOM 1632 O O . ILE A 1 205 ? -10.893 -6.503 -0.527 1.00 95.12 205 ILE A O 1
ATOM 1636 N N . LEU A 1 206 ? -9.416 -8.160 -0.767 1.00 94.31 206 LEU A N 1
ATOM 1637 C CA . LEU A 1 206 ? -9.433 -8.127 -2.236 1.00 94.31 206 LEU A CA 1
ATOM 1638 C C . LEU A 1 206 ? -10.717 -8.728 -2.836 1.00 94.31 206 LEU A C 1
ATOM 1640 O O . LEU A 1 206 ? -10.937 -8.630 -4.042 1.00 94.31 206 LEU A O 1
ATOM 1644 N N . LYS A 1 207 ? -11.573 -9.328 -2.004 1.00 94.69 207 LYS A N 1
ATOM 1645 C CA . LYS A 1 207 ? -12.905 -9.835 -2.361 1.00 94.69 207 LYS A CA 1
ATOM 1646 C C . LYS A 1 207 ? -14.023 -8.997 -1.730 1.00 94.69 207 LYS A C 1
ATOM 1648 O O . LYS A 1 207 ? -15.177 -9.416 -1.740 1.00 94.69 207 LYS A O 1
ATOM 1653 N N . SER A 1 208 ? -13.701 -7.836 -1.168 1.00 93.94 208 SER A N 1
ATOM 1654 C CA . SER A 1 208 ? -14.659 -6.935 -0.528 1.00 93.94 208 SER A CA 1
ATOM 1655 C C . SER A 1 208 ? -15.062 -5.791 -1.447 1.00 93.94 208 SER A C 1
ATOM 1657 O O . SER A 1 208 ? -14.200 -5.240 -2.127 1.00 93.94 208 SER A O 1
ATOM 1659 N N . SER A 1 209 ? -16.340 -5.406 -1.424 1.00 93.12 209 SER A N 1
ATOM 1660 C CA . SER A 1 209 ? -16.862 -4.094 -1.832 1.00 93.12 209 SER A CA 1
ATOM 1661 C C . SER A 1 209 ? -16.957 -3.200 -0.608 1.00 93.12 209 SER A C 1
ATOM 1663 O O . SER A 1 209 ? -17.533 -3.618 0.394 1.00 93.12 209 SER A O 1
ATOM 1665 N N . PHE A 1 210 ? -16.387 -1.999 -0.669 1.00 93.12 210 PHE A N 1
ATOM 1666 C CA . PHE A 1 210 ? -16.448 -1.039 0.429 1.00 93.12 210 PHE A CA 1
ATOM 1667 C C . PHE A 1 210 ? -17.522 -0.008 0.127 1.00 93.12 210 PHE A C 1
ATOM 1669 O O . PHE A 1 210 ? -17.318 0.946 -0.627 1.00 93.12 210 PHE A O 1
ATOM 1676 N N . ASP A 1 211 ? -18.683 -0.235 0.724 1.00 88.81 211 ASP A N 1
ATOM 1677 C CA . ASP A 1 211 ? -19.860 0.579 0.502 1.00 88.81 211 ASP A CA 1
ATOM 1678 C C . ASP A 1 211 ? -19.708 1.904 1.253 1.00 88.81 211 ASP A C 1
ATOM 1680 O O . ASP A 1 211 ? -19.229 1.964 2.394 1.00 88.81 211 ASP A O 1
ATOM 1684 N N . THR A 1 212 ? -20.126 2.983 0.598 1.00 86.19 212 THR A N 1
ATOM 1685 C CA . THR A 1 212 ? -20.088 4.332 1.156 1.00 86.19 212 THR A CA 1
ATOM 1686 C C . THR A 1 212 ? -21.456 4.974 0.959 1.00 86.19 212 THR A C 1
ATOM 1688 O O . THR A 1 212 ? -22.043 4.857 -0.115 1.00 86.19 212 THR A O 1
ATOM 1691 N N . ASN A 1 213 ? -21.948 5.695 1.965 1.00 79.12 213 ASN A N 1
ATOM 1692 C CA . ASN A 1 213 ? -23.242 6.382 1.881 1.00 79.12 213 ASN A CA 1
ATOM 1693 C C . ASN A 1 213 ? -23.170 7.695 1.073 1.00 79.12 213 ASN A C 1
ATOM 1695 O O . ASN A 1 213 ? -24.173 8.385 0.925 1.00 79.12 213 ASN A O 1
ATOM 1699 N N . ASN A 1 214 ? -21.986 8.068 0.576 1.00 81.56 214 ASN A N 1
ATOM 1700 C CA . ASN A 1 214 ? -21.747 9.300 -0.165 1.00 81.56 214 ASN A CA 1
ATOM 1701 C C . ASN A 1 214 ? -21.417 8.958 -1.630 1.00 81.56 214 ASN A C 1
ATOM 1703 O O . ASN A 1 214 ? -20.478 8.201 -1.864 1.00 81.56 214 ASN A O 1
ATOM 1707 N N . PRO A 1 215 ? -22.094 9.534 -2.637 1.00 73.56 215 PRO A N 1
ATOM 1708 C CA . PRO A 1 215 ? -21.755 9.301 -4.045 1.00 73.56 215 PRO A CA 1
ATOM 1709 C C . PRO A 1 215 ? -20.300 9.668 -4.405 1.00 73.56 215 PRO A C 1
ATOM 1711 O O . PRO A 1 215 ? -19.723 9.069 -5.308 1.00 73.56 215 PRO A O 1
ATOM 1714 N N . ASN A 1 216 ? -19.665 10.580 -3.658 1.00 75.50 216 ASN A N 1
ATOM 1715 C CA . ASN A 1 216 ? -18.244 10.930 -3.793 1.00 75.50 216 ASN A CA 1
ATOM 1716 C C . ASN A 1 216 ? -17.334 10.211 -2.779 1.00 75.50 216 ASN A C 1
ATOM 1718 O O . ASN A 1 216 ? -16.132 10.476 -2.717 1.00 75.50 216 ASN A O 1
ATOM 1722 N N . GLY A 1 217 ? -17.884 9.297 -1.975 1.00 79.12 217 GLY A N 1
ATOM 1723 C CA . GLY A 1 217 ? -17.183 8.622 -0.882 1.00 79.12 217 GLY A CA 1
ATOM 1724 C C . GLY A 1 217 ? -16.090 7.660 -1.339 1.00 79.12 217 GLY A C 1
ATOM 1725 O O . GLY A 1 217 ? -15.254 7.271 -0.527 1.00 79.12 217 GLY A O 1
ATOM 1726 N N . TRP A 1 218 ? -16.023 7.347 -2.638 1.00 83.75 218 TRP A N 1
ATOM 1727 C CA . TRP A 1 218 ? -14.983 6.494 -3.213 1.00 83.75 218 TRP A CA 1
ATOM 1728 C C . TRP A 1 218 ? -13.564 6.961 -2.840 1.00 83.75 218 TRP A C 1
ATOM 1730 O O . TRP A 1 218 ? -12.747 6.148 -2.407 1.00 83.75 218 TRP A O 1
ATOM 1740 N N . TRP A 1 219 ? -13.285 8.272 -2.916 1.00 82.50 219 TRP A N 1
ATOM 1741 C CA . TRP A 1 219 ? -11.972 8.856 -2.583 1.00 82.50 219 TRP A CA 1
ATOM 1742 C C . TRP A 1 219 ? -11.582 8.731 -1.108 1.00 82.50 219 TRP A C 1
ATOM 1744 O O . TRP A 1 219 ? -10.392 8.745 -0.782 1.00 82.50 219 TRP A O 1
ATOM 1754 N N . ASN A 1 220 ? -12.579 8.581 -0.241 1.00 87.12 220 ASN A N 1
ATOM 1755 C CA . ASN A 1 220 ? -12.434 8.492 1.207 1.00 87.12 220 ASN A CA 1
ATOM 1756 C C . ASN A 1 220 ? -12.736 7.077 1.704 1.00 87.12 220 ASN A C 1
ATOM 1758 O O . ASN A 1 220 ? -13.149 6.901 2.846 1.00 87.12 220 ASN A O 1
ATOM 1762 N N . SER A 1 221 ? -12.533 6.077 0.846 1.00 92.56 221 SER A N 1
ATOM 1763 C CA . SER A 1 221 ? -12.748 4.668 1.154 1.00 92.56 221 SER A CA 1
ATOM 1764 C C . SER A 1 221 ? -11.525 3.827 0.773 1.00 92.56 221 SER A C 1
ATOM 1766 O O . SER A 1 221 ? -10.717 4.257 -0.066 1.00 92.56 221 SER A O 1
ATOM 1768 N N . PRO A 1 222 ? -11.419 2.589 1.295 1.00 93.88 222 PRO A N 1
ATOM 1769 C CA . PRO A 1 222 ? -10.418 1.620 0.853 1.00 93.88 222 PRO A CA 1
ATOM 1770 C C . PRO A 1 222 ? -10.392 1.415 -0.664 1.00 93.88 222 PRO A C 1
ATOM 1772 O O . PRO A 1 222 ? -9.360 1.030 -1.219 1.00 93.88 222 PRO A O 1
ATOM 1775 N N . GLU A 1 223 ? -11.484 1.727 -1.369 1.00 91.75 223 GLU A N 1
ATOM 1776 C CA . GLU A 1 223 ? -11.554 1.568 -2.817 1.00 91.75 223 GLU A CA 1
ATOM 1777 C C . GLU A 1 223 ? -10.515 2.357 -3.587 1.00 91.75 223 GLU A C 1
ATOM 1779 O O . GLU A 1 223 ? -10.031 1.895 -4.626 1.00 91.75 223 GLU A O 1
ATOM 1784 N N . ARG A 1 224 ? -10.101 3.505 -3.057 1.00 88.06 224 ARG A N 1
ATOM 1785 C CA . ARG A 1 224 ? -9.022 4.296 -3.640 1.00 88.06 224 ARG A CA 1
ATOM 1786 C C . ARG A 1 224 ? -7.730 3.494 -3.798 1.00 88.06 224 ARG A C 1
ATOM 1788 O O . ARG A 1 224 ? -7.015 3.662 -4.785 1.00 88.06 224 ARG A O 1
ATOM 1795 N N . ILE A 1 225 ? -7.454 2.607 -2.845 1.00 90.88 225 ILE A N 1
ATOM 1796 C CA . ILE A 1 225 ? -6.263 1.756 -2.821 1.00 90.88 225 ILE A CA 1
ATOM 1797 C C . ILE A 1 225 ? -6.499 0.483 -3.657 1.00 90.88 225 ILE A C 1
ATOM 1799 O O . ILE A 1 225 ? -5.606 0.027 -4.378 1.00 90.88 225 ILE A O 1
ATOM 1803 N N . LEU A 1 226 ? -7.714 -0.078 -3.598 1.00 90.44 226 LEU A N 1
ATOM 1804 C CA . LEU A 1 226 ? -8.014 -1.443 -4.052 1.00 90.44 226 LEU A CA 1
ATOM 1805 C C . LEU A 1 226 ? -8.597 -1.564 -5.468 1.00 90.44 226 LEU A C 1
ATOM 1807 O O . LEU A 1 226 ? -8.485 -2.638 -6.063 1.00 90.44 226 LEU A O 1
ATOM 1811 N N . ASN A 1 227 ? -9.182 -0.501 -6.036 1.00 79.88 227 ASN A N 1
ATOM 1812 C CA . ASN A 1 227 ? -10.002 -0.538 -7.264 1.00 79.88 227 ASN A CA 1
ATOM 1813 C C . ASN A 1 227 ? -9.382 -1.364 -8.414 1.00 79.88 227 ASN A C 1
ATOM 1815 O O . ASN A 1 227 ? -10.067 -2.130 -9.080 1.00 79.88 227 ASN A O 1
ATOM 1819 N N . ARG A 1 228 ? -8.062 -1.299 -8.616 1.00 75.12 228 ARG A N 1
ATOM 1820 C CA . ARG A 1 228 ? -7.391 -1.962 -9.755 1.00 75.12 228 ARG A CA 1
ATOM 1821 C C . ARG A 1 228 ? -6.858 -3.373 -9.475 1.00 75.12 228 ARG A C 1
ATOM 1823 O O . ARG A 1 228 ? -6.228 -3.949 -10.362 1.00 75.12 228 ARG A O 1
ATOM 1830 N N . ARG A 1 229 ? -7.051 -3.905 -8.264 1.00 78.00 229 ARG A N 1
ATOM 1831 C CA . ARG A 1 229 ? -6.560 -5.238 -7.858 1.00 78.00 229 ARG A CA 1
ATOM 1832 C C . ARG A 1 229 ? -7.644 -6.292 -7.747 1.00 78.00 229 ARG A C 1
ATOM 1834 O O . ARG A 1 229 ? -7.320 -7.476 -7.736 1.00 78.00 229 ARG A O 1
ATOM 1841 N N . ARG A 1 230 ? -8.903 -5.878 -7.654 1.00 75.81 230 ARG A N 1
ATOM 1842 C CA . ARG A 1 230 ? -10.011 -6.811 -7.487 1.00 75.81 230 ARG A CA 1
ATOM 1843 C C . ARG A 1 230 ? -10.359 -7.456 -8.823 1.00 75.81 230 ARG A C 1
ATOM 1845 O O . ARG A 1 230 ? -10.387 -6.794 -9.859 1.00 75.81 230 ARG A O 1
ATOM 1852 N N . GLY A 1 231 ? -10.586 -8.765 -8.782 1.00 67.75 231 GLY A N 1
ATOM 1853 C CA . GLY A 1 231 ? -11.289 -9.469 -9.851 1.00 67.75 231 GLY A CA 1
ATOM 1854 C C . GLY A 1 231 ? -12.799 -9.268 -9.718 1.00 67.75 231 GLY A C 1
ATOM 1855 O O . GLY A 1 231 ? -13.274 -8.672 -8.756 1.00 67.75 231 GLY A O 1
ATOM 1856 N N . ASN A 1 232 ? -13.572 -9.831 -10.644 1.00 75.69 232 ASN A N 1
ATOM 1857 C CA . ASN A 1 232 ? -15.035 -9.688 -10.667 1.00 75.69 232 ASN A CA 1
ATOM 1858 C C . ASN A 1 232 ? -15.769 -10.504 -9.576 1.00 75.69 232 ASN A C 1
ATOM 1860 O O . ASN A 1 232 ? -16.988 -10.614 -9.619 1.00 75.69 232 ASN A O 1
ATOM 1864 N N . ASN A 1 233 ? -15.052 -11.111 -8.626 1.00 84.44 233 ASN A N 1
ATOM 1865 C CA . ASN A 1 233 ? -15.617 -12.009 -7.618 1.00 84.44 233 ASN A CA 1
ATOM 1866 C C . ASN A 1 233 ? -15.645 -11.328 -6.242 1.00 84.44 233 ASN A C 1
ATOM 1868 O O . ASN A 1 233 ? -14.746 -11.520 -5.420 1.00 84.44 233 ASN A O 1
ATOM 1872 N N . ILE A 1 234 ? -16.659 -10.489 -6.031 1.00 88.62 234 ILE A N 1
ATOM 1873 C CA . ILE A 1 234 ? -16.927 -9.832 -4.749 1.00 88.62 234 ILE A CA 1
ATOM 1874 C C . ILE A 1 234 ? -17.719 -10.806 -3.869 1.00 88.62 234 ILE A C 1
ATOM 1876 O O . ILE A 1 234 ? -18.742 -11.337 -4.287 1.00 88.62 234 ILE A O 1
ATOM 1880 N N . THR A 1 235 ? -17.234 -11.045 -2.654 1.00 92.88 235 THR A N 1
ATOM 1881 C CA . THR A 1 235 ? -17.839 -11.946 -1.659 1.00 92.88 235 THR A CA 1
ATOM 1882 C C . THR A 1 235 ? -18.348 -11.189 -0.434 1.00 92.88 235 THR A C 1
ATOM 1884 O O . THR A 1 235 ? -19.321 -11.610 0.183 1.00 92.88 235 THR A O 1
ATOM 1887 N N . PHE A 1 236 ? -17.704 -10.077 -0.074 1.00 93.12 236 PHE A N 1
ATOM 1888 C CA . PHE A 1 236 ? -18.025 -9.323 1.137 1.00 93.12 236 PHE A CA 1
ATOM 1889 C C . PHE A 1 236 ? -18.510 -7.919 0.790 1.00 93.12 236 PHE A C 1
ATOM 1891 O O . PHE A 1 236 ? -17.926 -7.254 -0.063 1.00 93.12 236 PHE A O 1
ATOM 1898 N N . HIS A 1 237 ? -19.534 -7.455 1.499 1.00 93.62 237 HIS A N 1
ATOM 1899 C CA . HIS A 1 237 ? -19.994 -6.070 1.469 1.00 93.62 237 HIS A CA 1
ATOM 1900 C C . HIS A 1 237 ? -19.653 -5.426 2.807 1.00 93.62 237 HIS A C 1
ATOM 1902 O O . HIS A 1 237 ? -20.162 -5.838 3.849 1.00 93.62 237 HIS A O 1
ATOM 1908 N N . VAL A 1 238 ? -18.743 -4.459 2.773 1.00 95.12 238 VAL A N 1
ATOM 1909 C CA . VAL A 1 238 ? -18.120 -3.863 3.951 1.00 95.12 238 VAL A CA 1
ATOM 1910 C C . VAL A 1 238 ? -18.640 -2.443 4.087 1.00 95.12 238 VAL A C 1
ATOM 1912 O O . VAL A 1 238 ? -18.396 -1.599 3.225 1.00 95.12 238 VAL A O 1
ATOM 1915 N N . ARG A 1 239 ? -19.367 -2.164 5.165 1.00 94.50 239 ARG A N 1
ATOM 1916 C CA . ARG A 1 239 ? -20.043 -0.878 5.362 1.00 94.50 239 ARG A CA 1
ATOM 1917 C C . ARG A 1 239 ? -19.152 0.110 6.092 1.00 94.50 239 ARG A C 1
ATOM 1919 O O . ARG A 1 239 ? -18.386 -0.261 6.975 1.00 94.50 239 ARG A O 1
ATOM 1926 N N . MET A 1 240 ? -19.286 1.388 5.766 1.00 92.75 240 MET A N 1
ATOM 1927 C CA . MET A 1 240 ? -18.633 2.424 6.555 1.00 92.75 240 MET A CA 1
ATOM 1928 C C . MET A 1 240 ? -19.211 2.428 7.978 1.00 92.75 240 MET A C 1
ATOM 1930 O O . MET A 1 240 ? -20.424 2.554 8.153 1.00 92.75 240 MET A O 1
ATOM 1934 N N . GLN A 1 241 ? -18.353 2.305 8.988 1.00 91.25 241 GLN A N 1
ATOM 1935 C CA . GLN A 1 241 ? -18.725 2.554 10.374 1.00 91.25 241 GLN A CA 1
ATOM 1936 C C . GLN A 1 241 ? -19.008 4.052 10.501 1.00 91.25 241 GLN A C 1
ATOM 1938 O O . GLN A 1 241 ? -18.125 4.881 10.260 1.00 91.25 241 GLN A O 1
ATOM 1943 N N . GLN A 1 242 ? -20.253 4.407 10.817 1.00 80.12 242 GLN A N 1
ATOM 1944 C CA . GLN A 1 242 ? -20.591 5.798 11.091 1.00 80.12 242 GLN A CA 1
ATOM 1945 C C . GLN A 1 242 ? -19.817 6.249 12.335 1.00 80.12 242 GLN A C 1
ATOM 1947 O O . GLN A 1 242 ? -19.676 5.454 13.266 1.00 80.12 242 GLN A O 1
ATOM 1952 N N . PRO A 1 243 ? -19.278 7.482 12.357 1.00 70.31 243 PRO A N 1
ATOM 1953 C CA . PRO A 1 243 ? -18.787 8.040 13.607 1.00 70.31 243 PRO A CA 1
ATOM 1954 C C . PRO A 1 243 ? -19.952 7.992 14.587 1.00 70.31 243 PRO A C 1
ATOM 1956 O O . PRO A 1 243 ? -21.047 8.422 14.218 1.00 70.31 243 PRO A O 1
ATOM 1959 N N . ASP A 1 244 ? -19.731 7.418 15.771 1.00 62.25 244 ASP A N 1
ATOM 1960 C CA . ASP A 1 244 ? -20.753 7.360 16.808 1.00 62.25 244 ASP A CA 1
ATOM 1961 C C . ASP A 1 244 ? -21.299 8.778 16.968 1.00 62.25 244 ASP A C 1
ATOM 1963 O O . ASP A 1 244 ? -20.588 9.695 17.391 1.00 62.25 244 ASP A O 1
ATOM 1967 N N . SER A 1 245 ? -22.539 8.990 16.526 1.00 47.59 245 SER A N 1
ATOM 1968 C CA . SER A 1 245 ? -23.260 10.209 16.828 1.00 47.59 245 SER A CA 1
ATOM 1969 C C . SER A 1 245 ? -23.385 10.188 18.337 1.00 47.59 245 SER A C 1
ATOM 1971 O O . SER A 1 245 ? -24.184 9.413 18.863 1.00 47.59 245 SER A O 1
ATOM 1973 N N . LEU A 1 246 ? -22.517 10.939 19.018 1.00 43.03 246 LEU A N 1
ATOM 1974 C CA . LEU A 1 246 ? -22.615 11.191 20.446 1.00 43.03 246 LEU A CA 1
ATOM 1975 C C . LEU A 1 246 ? -24.088 11.459 20.727 1.00 43.03 246 LEU A C 1
ATOM 1977 O O . LEU A 1 246 ? -24.643 12.423 20.200 1.00 43.03 246 LEU A O 1
ATOM 1981 N N . GLY A 1 247 ? -24.721 10.530 21.446 1.00 42.75 247 GLY A N 1
ATOM 1982 C CA . GLY A 1 247 ? -26.103 10.670 21.861 1.00 42.75 247 GLY A CA 1
ATOM 1983 C C . GLY A 1 247 ? -26.230 12.010 22.564 1.00 42.75 247 GLY A C 1
ATOM 1984 O O . GLY A 1 247 ? -25.589 12.226 23.593 1.00 42.75 247 GLY A O 1
ATOM 1985 N N . HIS A 1 248 ? -26.969 12.920 21.938 1.00 37.69 248 HIS A N 1
ATOM 1986 C CA . HIS A 1 248 ? -27.511 14.089 22.606 1.00 37.69 248 HIS A CA 1
ATOM 1987 C C . HIS A 1 248 ? -28.678 13.661 23.487 1.00 37.69 248 HIS A C 1
ATOM 1989 O O . HIS A 1 248 ? -29.458 12.788 23.038 1.00 37.69 248 HIS A O 1
#

Organism: Agrobacterium tumefaciens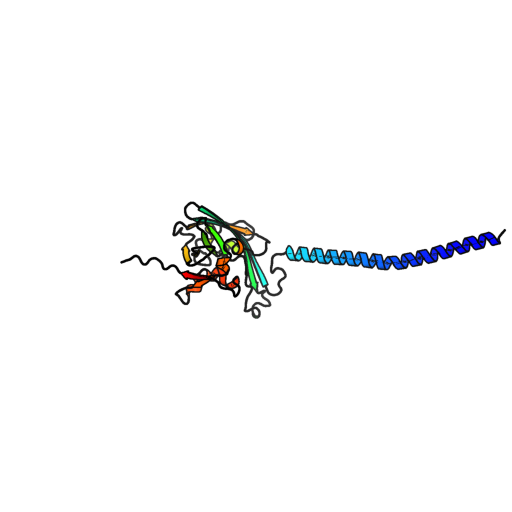 (NCBI:txid358)

Radius of gyration: 31.46 Å; chains: 1; bounding box: 86×79×80 Å

Foldseek 3Di:
DVVVVVVVVVVVVVVVVVVVVVVVVVVVVVVVVVVVVVVVVVVVVVVVVVQQFFPPPPPPFKDWLFWKKKWWWKFAQPDIWIWIWIDTHMFTDPVCNVPPPVTDDDQARQWGWTADPQQKIKTFGNAAFPVVRVVAADKDWRCVVCVVPGVAQQWIKIFNHLAATAAMEIDRQPVCPNVMHTPTMIIYHDRDYTHTCSCVSRVLVLQEDEDDPDPPCCSVTCVVRRVNHHDPRRDYYYYYDDDPPPDD

Sequence (248 aa):
MISDYIEKLMRSTRANATIAKLISAIEPLIAKIKARRRMTLVICVGVLAFWALPPNTLDPFCTYRSQYRLDAVLQVGNELLASTVFVQKSHSRRWVSQMNSAGCVQRYGKALSFRSLDNRVFLIHSDICRSVEQLSEFQVDVIEHCSRNWPNEPIGFIVDNATTPTTWKPFNFLKGDQDVKLVSMKASPTLWHPSDDLQNTAPNILKSSFDTNNPNGWWNSPERILNRRRGNNITFHVRMQQPDSLGH

pLDDT: mean 82.49, std 15.37, range [37.69, 98.25]

Secondary structure (DSSP, 8-state):
--HHHHHHHHHHHHHHHHHHHHHHHHHHHHHHHHHHHHHHHHHHHHHHHHHHSPTTTT-SSEEEEEEEEEEEEEEETTEEEEEEEEEEEEEE-TTTTTT-TT-----SS-EEEEE-TTS-EEEEE----HHHHH-TTS-EEHHHHHTTS-SS-SEEEEES-SSS--EEEEEETTTTGGGEEEEEEEEEE--SPPB-SHHHH-GGGGGEEEE-SSTTGGGGSTHHHHTTT--S---EEEEEPPP-----